Protein AF-A0A4U8SYW5-F1 (afdb_monomer_lite)

Secondary structure (DSSP, 8-state):
-------TTTTT-SS-EEEEEEEE--EEEE--EETTTTEE-PPEEEEPTT-EEEEES--HHHHHHHHT--SS-GGGT------S-GGGG--S--------TTS-SSS------TT---HHHHHHHHHHHHHHHHHHHHHHHHHHHHHHHHHHGGGGTTS-HHHHHHHHHHHHH-TTTHHHHHHHHHT---TT--STTHHHHHHHHTTTHHHHHHHHHSTT-HHHHHHHHHHHHHHTGGG-

Structure (mmCIF, N/CA/C/O backbone):
data_AF-A0A4U8SYW5-F1
#
_entry.id   AF-A0A4U8SYW5-F1
#
loop_
_atom_site.group_PDB
_atom_site.id
_atom_site.type_symbol
_atom_site.label_atom_id
_atom_site.label_alt_id
_atom_site.label_comp_id
_atom_site.label_asym_id
_atom_site.label_entity_id
_atom_site.label_seq_id
_atom_site.pdbx_PDB_ins_code
_atom_site.Cartn_x
_atom_site.Cartn_y
_atom_site.Cartn_z
_atom_site.occupancy
_atom_site.B_iso_or_equiv
_atom_site.auth_seq_id
_atom_site.auth_comp_id
_atom_site.auth_asym_id
_atom_site.auth_atom_id
_atom_site.pdbx_PDB_model_num
ATOM 1 N N . MET A 1 1 ? -20.412 -11.479 -0.937 1.00 58.34 1 MET A N 1
ATOM 2 C CA . MET A 1 1 ? -19.520 -11.816 0.199 1.00 58.34 1 MET A CA 1
ATOM 3 C C . MET A 1 1 ? -20.391 -12.001 1.429 1.00 58.34 1 MET A C 1
ATOM 5 O O . MET A 1 1 ? -21.333 -11.228 1.544 1.00 58.34 1 MET A O 1
ATOM 9 N N . PRO A 1 2 ? -20.124 -12.976 2.313 1.00 60.72 2 PRO A N 1
ATOM 10 C CA . PRO A 1 2 ? -20.839 -13.058 3.581 1.00 60.72 2 PRO A CA 1
ATOM 11 C C . PRO A 1 2 ? -20.505 -11.827 4.432 1.00 60.72 2 PRO A C 1
ATOM 13 O O . PRO A 1 2 ? -19.331 -11.488 4.599 1.00 60.72 2 PRO A O 1
ATOM 16 N N . THR A 1 3 ? -21.536 -11.147 4.923 1.00 69.88 3 THR A N 1
ATOM 17 C CA . THR A 1 3 ? -21.406 -10.034 5.867 1.00 69.88 3 THR A CA 1
ATOM 18 C C . THR A 1 3 ? -21.030 -10.611 7.227 1.00 69.88 3 THR A C 1
ATOM 20 O O . THR A 1 3 ? -21.782 -11.407 7.785 1.00 69.88 3 THR A O 1
ATOM 23 N N . LEU A 1 4 ? -19.864 -10.240 7.759 1.00 77.44 4 LEU A N 1
ATOM 24 C CA . LEU A 1 4 ? -19.509 -10.579 9.136 1.00 77.44 4 LEU A CA 1
ATOM 25 C C . LEU A 1 4 ? -20.345 -9.715 10.079 1.00 77.44 4 LEU A C 1
ATOM 27 O O . LEU A 1 4 ? -20.107 -8.513 10.188 1.00 77.44 4 LEU A O 1
ATOM 31 N N . LEU A 1 5 ? -21.304 -10.333 10.758 1.00 84.81 5 LEU A N 1
ATOM 32 C CA . LEU A 1 5 ? -22.007 -9.717 11.874 1.00 84.81 5 LEU A CA 1
ATOM 33 C C . LEU A 1 5 ? -21.317 -10.179 13.164 1.00 84.81 5 LEU A C 1
ATOM 35 O O . LEU A 1 5 ? -21.439 -11.356 13.511 1.00 84.81 5 LEU A O 1
ATOM 39 N N . PRO A 1 6 ? -20.529 -9.319 13.836 1.00 85.19 6 PRO A N 1
ATOM 40 C CA . PRO A 1 6 ? -19.876 -9.696 15.082 1.00 85.19 6 PRO A CA 1
ATOM 41 C C . PRO A 1 6 ? -20.911 -10.062 16.146 1.00 85.19 6 PRO A C 1
ATOM 43 O O . PRO A 1 6 ? -21.907 -9.369 16.333 1.00 85.19 6 PRO A O 1
ATOM 46 N N . THR A 1 7 ? -20.655 -11.148 16.865 1.00 87.31 7 THR A N 1
ATOM 47 C CA . THR A 1 7 ? -21.453 -11.544 18.030 1.00 87.31 7 THR A CA 1
ATOM 48 C C . THR A 1 7 ? -20.989 -10.808 19.290 1.00 87.31 7 THR A C 1
ATOM 50 O O . THR A 1 7 ? -19.913 -10.204 19.309 1.00 87.31 7 THR A O 1
ATOM 53 N N . GLN A 1 8 ? -21.776 -10.882 20.368 1.00 86.56 8 GLN A N 1
ATOM 54 C CA . GLN A 1 8 ? -21.396 -10.328 21.678 1.00 86.56 8 GLN A CA 1
ATOM 55 C C . GLN A 1 8 ? -20.058 -10.900 22.172 1.00 86.56 8 GLN A C 1
ATOM 57 O O . GLN A 1 8 ? -19.204 -10.152 22.643 1.00 86.56 8 GLN A O 1
ATOM 62 N N . GLU A 1 9 ? -19.830 -12.198 21.959 1.00 86.75 9 GLU A N 1
ATOM 63 C CA . GLU A 1 9 ? -18.571 -12.868 22.295 1.00 86.75 9 GLU A CA 1
ATOM 64 C C . GLU A 1 9 ? -17.393 -12.333 21.473 1.00 86.75 9 GLU A C 1
ATOM 66 O O . GLU A 1 9 ? -16.304 -12.124 22.005 1.00 86.75 9 GLU A O 1
ATOM 71 N N . ASN A 1 10 ? -17.597 -12.042 20.181 1.00 87.62 10 ASN A N 1
ATOM 72 C CA . ASN A 1 10 ? -16.538 -11.471 19.342 1.00 87.62 10 ASN A CA 1
ATOM 73 C C . ASN A 1 10 ? -16.124 -10.066 19.797 1.00 87.62 10 ASN A C 1
ATOM 75 O O . ASN A 1 10 ? -14.957 -9.700 19.652 1.00 87.62 10 ASN A O 1
ATOM 79 N N . LEU A 1 11 ? -17.065 -9.299 20.353 1.00 86.94 11 LEU A N 1
ATOM 80 C CA . LEU A 1 11 ? -16.810 -7.986 20.949 1.00 86.94 11 LEU A CA 1
ATOM 81 C C . LEU A 1 11 ? -16.387 -8.070 22.426 1.00 86.94 11 LEU A C 1
ATOM 83 O O . LEU A 1 11 ? -16.125 -7.033 23.027 1.00 86.94 11 LEU A O 1
ATOM 87 N N . LYS A 1 12 ? -16.295 -9.283 22.996 1.00 87.25 12 LYS A N 1
ATOM 88 C CA . LYS A 1 12 ? -15.957 -9.543 24.405 1.00 87.25 12 LYS A CA 1
ATOM 89 C C . LYS A 1 12 ? -16.853 -8.780 25.393 1.00 87.25 12 LYS A C 1
ATOM 91 O O . LYS A 1 12 ? -16.379 -8.329 26.432 1.00 87.25 12 LYS A O 1
ATOM 96 N N . LEU A 1 13 ? -18.133 -8.630 25.056 1.00 87.19 13 LEU A N 1
ATOM 97 C CA . LEU A 1 13 ? -19.118 -7.975 25.918 1.00 87.19 13 LEU A CA 1
ATOM 98 C C . LEU A 1 13 ? -19.649 -8.977 26.943 1.00 87.19 13 LEU A C 1
ATOM 100 O O . LEU A 1 13 ? -20.042 -10.082 26.572 1.00 87.19 13 LEU A O 1
ATOM 104 N N . GLN A 1 14 ? -19.689 -8.589 28.216 1.00 85.19 14 GLN A N 1
ATOM 105 C CA . GLN A 1 14 ? -20.293 -9.393 29.278 1.00 85.19 14 GLN A CA 1
ATOM 106 C C . GLN A 1 14 ? -21.783 -9.100 29.445 1.00 85.19 14 GLN A C 1
ATOM 108 O O . GLN A 1 14 ? -22.572 -10.022 29.639 1.00 85.19 14 GLN A O 1
ATOM 113 N N . GLN A 1 15 ? -22.176 -7.824 29.386 1.00 85.12 15 GLN A N 1
ATOM 114 C CA . GLN A 1 15 ? -23.563 -7.400 29.629 1.00 85.12 15 GLN A CA 1
ATOM 115 C C . GLN A 1 15 ? -24.158 -6.618 28.454 1.00 85.12 15 GLN A C 1
ATOM 117 O O . GLN A 1 15 ? -25.362 -6.719 28.194 1.00 85.12 15 GLN A O 1
ATOM 122 N N . GLY A 1 16 ? -23.320 -5.876 27.723 1.00 86.94 16 GLY A N 1
ATOM 123 C CA . GLY A 1 16 ? -23.746 -5.070 26.585 1.00 86.94 16 GLY A CA 1
ATOM 124 C C . GLY A 1 16 ? -24.446 -5.876 25.485 1.00 86.94 16 GLY A C 1
ATOM 125 O O . GLY A 1 16 ? -23.959 -6.911 25.028 1.00 86.94 16 GLY A O 1
ATOM 126 N N . ARG A 1 17 ? -25.584 -5.364 25.004 1.00 90.19 17 ARG A N 1
ATOM 127 C CA . ARG A 1 17 ? -26.324 -5.932 23.867 1.00 90.19 17 ARG A CA 1
ATOM 128 C C . ARG A 1 17 ? -26.172 -5.051 22.638 1.00 90.19 17 ARG A C 1
ATOM 130 O O . ARG A 1 17 ? -26.346 -3.840 22.721 1.00 90.19 17 ARG A O 1
ATOM 137 N N . ILE A 1 18 ? -25.888 -5.666 21.495 1.00 91.88 18 ILE A N 1
ATOM 138 C CA . ILE A 1 18 ? -25.746 -4.955 20.221 1.00 91.88 18 ILE A CA 1
ATOM 139 C C . ILE A 1 18 ? -27.130 -4.530 19.712 1.00 91.88 18 ILE A C 1
ATOM 141 O O . ILE A 1 18 ? -28.033 -5.360 19.609 1.00 91.88 18 ILE A O 1
ATOM 145 N N . ASP A 1 19 ? -27.276 -3.249 19.381 1.00 93.06 19 ASP A N 1
ATOM 146 C CA . ASP A 1 19 ? -28.453 -2.668 18.733 1.00 93.06 19 ASP A CA 1
ATOM 147 C C . ASP A 1 19 ? -28.188 -2.552 17.226 1.00 93.06 19 ASP A C 1
ATOM 149 O O . ASP A 1 19 ? -27.517 -1.630 16.750 1.00 93.06 19 ASP A O 1
ATOM 153 N N . TRP A 1 20 ? -28.670 -3.536 16.466 1.00 90.88 20 TRP A N 1
ATOM 154 C CA . TRP A 1 20 ? -28.409 -3.626 15.029 1.00 90.88 20 TRP A CA 1
ATOM 155 C C . TRP A 1 20 ? -29.120 -2.553 14.207 1.00 90.88 20 TRP A C 1
ATOM 157 O O . TRP A 1 20 ? -28.596 -2.167 13.166 1.00 90.88 20 TRP A O 1
ATOM 167 N N . GLU A 1 21 ? -30.257 -2.034 14.673 1.00 92.38 21 GLU A N 1
ATOM 168 C CA . GLU A 1 21 ? -31.015 -1.001 13.954 1.00 92.38 21 GLU A CA 1
ATOM 169 C C . GLU A 1 21 ? -30.250 0.325 13.897 1.00 92.38 21 GLU A C 1
ATOM 171 O O . GLU A 1 21 ? -30.352 1.073 12.926 1.00 92.38 21 GLU A O 1
ATOM 176 N N . LYS A 1 22 ? -29.437 0.594 14.923 1.00 90.81 22 LYS A N 1
ATOM 177 C CA . LYS A 1 22 ? -28.588 1.792 15.027 1.00 90.81 22 LYS A CA 1
ATOM 178 C C . LYS A 1 22 ? -27.132 1.541 14.640 1.00 90.81 22 LYS A C 1
ATOM 180 O O . LYS A 1 22 ? -26.294 2.429 14.797 1.00 90.81 22 LYS A O 1
ATOM 185 N N . SER A 1 23 ? -26.818 0.340 14.162 1.00 92.44 23 SER A N 1
ATOM 186 C CA . SER A 1 23 ? -25.466 -0.046 13.768 1.00 92.44 23 SER A CA 1
ATOM 187 C C . SER A 1 23 ? -25.303 -0.002 12.251 1.00 92.44 23 SER A C 1
ATOM 189 O O . SER A 1 23 ? -26.187 -0.387 11.492 1.00 92.44 23 SER A O 1
ATOM 191 N N . GLN A 1 24 ? -24.125 0.415 11.794 1.00 91.50 24 GLN A N 1
ATOM 192 C CA . GLN A 1 24 ? -23.742 0.385 10.388 1.00 91.50 24 GLN A CA 1
ATOM 193 C C . GLN A 1 24 ? -22.378 -0.283 10.252 1.00 91.50 24 GLN A C 1
ATOM 195 O O . GLN A 1 24 ? -21.361 0.267 10.669 1.00 91.50 24 GLN A O 1
ATOM 200 N N . ILE A 1 25 ? -22.341 -1.454 9.618 1.00 92.06 25 ILE A N 1
ATOM 201 C CA . ILE A 1 25 ? -21.105 -2.218 9.429 1.00 92.06 25 ILE A CA 1
ATOM 202 C C . ILE A 1 25 ? -20.766 -2.328 7.948 1.00 92.06 25 ILE A C 1
ATOM 204 O O . ILE A 1 25 ? -21.615 -2.634 7.111 1.00 92.06 25 ILE A O 1
ATOM 208 N N . LYS A 1 26 ? -19.486 -2.122 7.635 1.00 92.25 26 LYS A N 1
ATOM 209 C CA . LYS A 1 26 ? -18.883 -2.481 6.352 1.00 92.25 26 LYS A CA 1
ATOM 210 C C . LYS A 1 26 ? -17.818 -3.533 6.593 1.00 92.25 26 LYS A C 1
ATOM 212 O O . LYS A 1 26 ? -17.025 -3.412 7.522 1.00 92.25 26 LYS A O 1
ATOM 217 N N . THR A 1 27 ? -17.795 -4.562 5.756 1.00 92.50 27 THR A N 1
ATOM 218 C CA . THR A 1 27 ? -16.825 -5.652 5.877 1.00 92.50 27 THR A CA 1
ATOM 219 C C . THR A 1 27 ? -16.058 -5.840 4.588 1.00 92.50 27 THR A C 1
ATOM 221 O O . THR A 1 27 ? -16.655 -5.807 3.510 1.00 92.50 27 THR A O 1
ATOM 224 N N . ARG A 1 28 ? -14.766 -6.142 4.693 1.00 90.94 28 ARG A N 1
ATOM 225 C CA . ARG A 1 28 ? -13.938 -6.486 3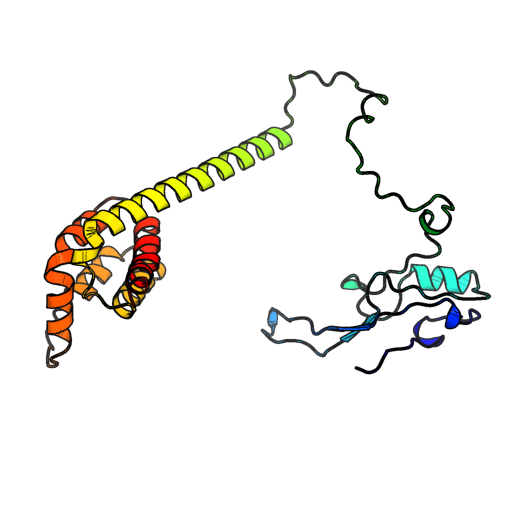.537 1.00 90.94 28 ARG A CA 1
ATOM 226 C C . ARG A 1 28 ? -13.040 -7.681 3.806 1.00 90.94 28 ARG A C 1
ATOM 228 O O . ARG A 1 28 ? -12.657 -7.964 4.939 1.00 90.94 28 ARG A O 1
ATOM 235 N N . LYS A 1 29 ? -12.658 -8.357 2.726 1.00 91.94 29 LYS A N 1
ATOM 236 C CA . LYS A 1 29 ? -11.632 -9.401 2.733 1.00 91.94 29 LYS A CA 1
ATOM 237 C C . LYS A 1 29 ? -10.283 -8.784 2.370 1.00 91.94 29 LYS A C 1
ATOM 239 O O . LYS A 1 29 ? -10.177 -8.106 1.350 1.00 91.94 29 LYS A O 1
ATOM 244 N N . PHE A 1 30 ? -9.253 -9.040 3.168 1.00 91.38 30 PHE A N 1
ATOM 245 C CA . PHE A 1 30 ? -7.896 -8.555 2.913 1.00 91.38 30 PHE A CA 1
ATOM 246 C C . PHE A 1 30 ? -6.873 -9.663 3.142 1.00 91.38 30 PHE A C 1
ATOM 248 O O . PHE A 1 30 ? -6.917 -10.355 4.154 1.00 91.38 30 PHE A O 1
ATOM 255 N N . SER A 1 31 ? -5.931 -9.809 2.215 1.00 93.19 31 SER A N 1
ATOM 256 C CA . SER A 1 31 ? -4.819 -10.754 2.324 1.00 93.19 31 SER A CA 1
ATOM 257 C C . SER A 1 31 ? -3.515 -9.961 2.325 1.00 93.19 31 SER A C 1
ATOM 259 O O . SER A 1 31 ? -3.160 -9.422 1.270 1.00 93.19 31 SER A O 1
ATOM 261 N N . PRO A 1 32 ? -2.811 -9.850 3.466 1.00 92.06 32 PRO A N 1
ATOM 262 C CA . PRO A 1 32 ? -1.539 -9.146 3.505 1.00 92.06 32 PRO A CA 1
ATOM 263 C C . PRO A 1 32 ? -0.486 -9.899 2.691 1.00 92.06 32 PRO A C 1
ATOM 265 O O . PRO A 1 32 ? -0.539 -11.122 2.541 1.00 92.06 32 PRO A O 1
ATOM 268 N N . PHE A 1 33 ? 0.476 -9.160 2.147 1.00 93.31 33 PHE A N 1
ATOM 269 C CA . PHE A 1 33 ? 1.616 -9.743 1.453 1.00 93.31 33 PHE A CA 1
ATOM 270 C C . PHE A 1 33 ? 2.775 -9.935 2.430 1.00 93.31 33 PHE A C 1
ATOM 272 O O . PHE A 1 33 ? 3.216 -8.979 3.066 1.00 93.31 33 PHE A O 1
ATOM 279 N N . ASN A 1 34 ? 3.287 -11.159 2.529 1.00 92.88 34 ASN A N 1
ATOM 280 C CA . ASN A 1 34 ? 4.457 -11.460 3.338 1.00 92.88 34 ASN A CA 1
ATOM 281 C C . ASN A 1 34 ? 5.719 -11.323 2.482 1.00 92.88 34 ASN A C 1
ATOM 283 O O . ASN A 1 34 ? 6.004 -12.172 1.635 1.00 92.88 34 ASN A O 1
ATOM 287 N N . PHE A 1 35 ? 6.499 -10.271 2.732 1.00 93.38 35 PHE A N 1
ATOM 288 C CA . PHE A 1 35 ? 7.720 -9.994 1.973 1.00 93.38 35 PHE A CA 1
ATOM 289 C C . PHE A 1 35 ? 8.787 -11.089 2.132 1.00 93.38 35 PHE A C 1
ATOM 291 O O . PHE A 1 35 ? 9.443 -11.455 1.161 1.00 93.38 35 PHE A O 1
ATOM 298 N N . LYS A 1 36 ? 8.936 -11.682 3.324 1.00 94.50 36 LYS A N 1
ATOM 299 C CA . LYS A 1 36 ? 9.931 -12.742 3.564 1.00 94.50 36 LYS A CA 1
ATOM 300 C C . LYS A 1 36 ? 9.615 -14.022 2.783 1.00 94.50 36 LYS A C 1
ATOM 302 O O . LYS A 1 36 ? 10.530 -14.717 2.361 1.00 94.50 36 LYS A O 1
ATOM 307 N N . ARG A 1 37 ? 8.328 -14.331 2.591 1.00 92.12 37 ARG A N 1
ATOM 308 C CA . ARG A 1 37 ? 7.855 -15.518 1.855 1.00 92.12 37 ARG A CA 1
ATOM 309 C C . ARG A 1 37 ? 7.504 -15.243 0.392 1.00 92.12 37 ARG A C 1
ATOM 311 O O . ARG A 1 37 ? 7.168 -16.183 -0.316 1.00 92.12 37 ARG A O 1
ATOM 318 N N . GLN A 1 38 ? 7.550 -13.981 -0.042 1.00 93.56 38 GLN A N 1
ATOM 319 C CA . GLN A 1 38 ? 7.159 -13.541 -1.387 1.00 93.56 38 GLN A CA 1
ATOM 320 C C . GLN A 1 38 ? 5.765 -14.053 -1.809 1.00 93.56 38 GLN A C 1
ATOM 322 O O . GLN A 1 38 ? 5.524 -14.372 -2.970 1.00 93.56 38 GLN A O 1
ATOM 327 N N . CYS A 1 39 ? 4.830 -14.155 -0.859 1.00 94.50 39 CYS A N 1
ATOM 328 C CA . CYS A 1 39 ? 3.493 -14.704 -1.091 1.00 94.50 39 CYS A CA 1
ATOM 329 C C . CYS A 1 39 ? 2.440 -13.993 -0.226 1.00 94.50 39 CYS A C 1
ATOM 331 O O . CYS A 1 39 ? 2.761 -13.413 0.815 1.00 94.50 39 CYS A O 1
ATOM 333 N N . ARG A 1 40 ? 1.171 -14.024 -0.655 1.00 91.88 40 ARG A N 1
ATOM 334 C CA . ARG A 1 40 ? 0.043 -13.523 0.146 1.00 91.88 40 ARG A CA 1
ATOM 335 C C . ARG A 1 40 ? -0.284 -14.504 1.265 1.00 91.88 40 ARG A C 1
ATOM 337 O O . ARG A 1 40 ? -0.331 -15.709 1.043 1.00 91.88 40 ARG A O 1
ATOM 344 N N . GLU A 1 41 ? -0.540 -13.978 2.454 1.00 91.12 41 GLU A N 1
ATOM 345 C CA . GLU A 1 41 ? -1.029 -14.787 3.564 1.00 91.12 41 GLU A CA 1
ATOM 346 C C . GLU A 1 41 ? -2.527 -15.080 3.440 1.00 91.12 41 GLU A C 1
ATOM 348 O O . GLU A 1 41 ? -3.240 -14.561 2.570 1.00 91.12 41 GLU A O 1
ATOM 353 N N . ASN A 1 42 ? -3.000 -15.913 4.366 1.00 90.00 42 ASN A N 1
ATOM 354 C CA . ASN A 1 42 ? -4.406 -16.236 4.518 1.00 90.00 42 ASN A CA 1
ATOM 355 C C . ASN A 1 42 ? -5.252 -14.967 4.593 1.00 90.00 42 ASN A C 1
ATOM 357 O O . ASN A 1 42 ? -4.909 -13.980 5.249 1.00 90.00 42 ASN A O 1
ATOM 361 N N . ALA A 1 43 ? -6.377 -15.009 3.889 1.00 90.56 43 ALA A N 1
ATOM 362 C CA . ALA A 1 43 ? -7.293 -13.894 3.869 1.00 90.56 43 ALA A CA 1
ATOM 363 C C . ALA A 1 43 ? -7.928 -13.690 5.242 1.00 90.56 43 ALA A C 1
ATOM 365 O O . ALA A 1 43 ? -8.438 -14.623 5.858 1.00 90.56 43 ALA A O 1
ATOM 366 N N . ARG A 1 44 ? -7.938 -12.436 5.670 1.00 89.81 44 ARG A N 1
ATOM 367 C CA . ARG A 1 44 ? -8.583 -11.953 6.880 1.00 89.81 44 ARG A CA 1
ATOM 368 C C . ARG A 1 44 ? -9.919 -11.324 6.488 1.00 89.81 44 ARG A C 1
ATOM 370 O O . ARG A 1 44 ? -10.033 -10.709 5.423 1.00 89.81 44 ARG A O 1
ATOM 377 N N . LEU A 1 45 ? -10.925 -11.490 7.338 1.00 89.94 45 LEU A N 1
ATOM 378 C CA . LEU A 1 45 ? -12.212 -10.810 7.221 1.00 89.94 45 LEU A CA 1
ATOM 379 C C . LEU A 1 45 ? -12.228 -9.674 8.239 1.00 89.94 45 LEU A C 1
ATOM 381 O O . LEU A 1 45 ? -12.030 -9.919 9.425 1.00 89.94 45 LEU A O 1
ATOM 385 N N . LEU A 1 46 ? -12.395 -8.443 7.766 1.00 91.19 46 LEU A N 1
ATOM 386 C CA . LEU A 1 46 ? -12.263 -7.244 8.585 1.00 91.19 46 LEU A CA 1
ATOM 387 C C . LEU A 1 46 ? -13.552 -6.445 8.577 1.00 91.19 46 LEU A C 1
ATOM 389 O O . LEU A 1 46 ? -14.258 -6.408 7.569 1.00 91.19 46 LEU A O 1
ATOM 393 N N . ILE A 1 47 ? -13.785 -5.756 9.689 1.00 92.25 47 ILE A N 1
ATOM 394 C CA . ILE A 1 47 ? -14.710 -4.634 9.775 1.00 92.25 47 ILE A CA 1
ATOM 395 C C . ILE A 1 47 ? -13.932 -3.383 9.366 1.00 92.25 47 ILE A C 1
ATOM 397 O O . ILE A 1 47 ? -12.851 -3.117 9.891 1.00 92.25 47 ILE A O 1
ATOM 401 N N . ASP A 1 48 ? -14.451 -2.645 8.392 1.00 92.25 48 ASP A N 1
ATOM 402 C CA . ASP A 1 48 ? -13.790 -1.457 7.868 1.00 92.25 48 ASP A CA 1
ATOM 403 C C . ASP A 1 48 ? -13.935 -0.259 8.801 1.00 92.25 48 ASP A C 1
ATOM 405 O O . ASP A 1 48 ? -14.952 -0.081 9.482 1.00 92.25 48 ASP A O 1
ATOM 409 N N . LYS A 1 49 ? -12.919 0.611 8.770 1.00 91.81 49 LYS A N 1
ATOM 410 C CA . LYS A 1 49 ? -12.940 1.893 9.477 1.00 91.81 49 LYS A CA 1
ATOM 411 C C . LYS A 1 49 ? -14.165 2.720 9.075 1.00 91.81 49 LYS A C 1
ATOM 413 O O . LYS A 1 49 ? -14.554 2.747 7.907 1.00 91.81 49 LYS A O 1
ATOM 418 N N . GLY A 1 50 ? -14.749 3.411 10.049 1.00 90.00 50 GLY A N 1
ATOM 419 C CA . GLY A 1 50 ? -16.004 4.147 9.875 1.00 90.00 50 GLY A CA 1
ATOM 420 C C . GLY A 1 50 ? -17.263 3.291 10.037 1.00 90.00 50 G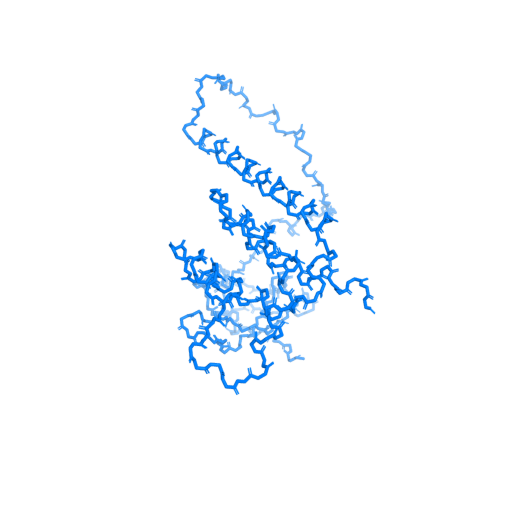LY A C 1
ATOM 421 O O . GLY A 1 50 ? -18.360 3.827 9.927 1.00 90.00 50 GLY A O 1
ATOM 422 N N . SER A 1 51 ? -17.129 1.990 10.314 1.00 92.12 51 SER A N 1
ATOM 423 C CA . SER A 1 51 ? -18.241 1.194 10.840 1.00 92.12 51 SER A CA 1
ATOM 424 C C . SER A 1 51 ? -18.574 1.636 12.267 1.00 92.12 51 SER A C 1
ATOM 426 O O . SER A 1 51 ? -17.673 1.935 13.051 1.00 92.12 51 SER A O 1
ATOM 428 N N . VAL A 1 52 ? -19.860 1.654 12.606 1.00 92.62 52 VAL A N 1
ATOM 429 C CA . VAL A 1 52 ? -20.387 2.052 13.915 1.00 92.62 52 VAL A CA 1
ATOM 430 C C . VAL A 1 52 ? -21.238 0.913 14.460 1.00 92.62 52 VAL A C 1
ATOM 432 O O . VAL A 1 52 ? -22.106 0.396 13.759 1.00 92.62 52 VAL A O 1
ATOM 435 N N . ILE A 1 53 ? -20.992 0.524 15.710 1.00 92.62 53 ILE A N 1
ATOM 436 C CA . ILE A 1 53 ? -21.765 -0.503 16.413 1.00 92.62 53 ILE A CA 1
ATOM 437 C C . ILE A 1 53 ? -22.355 0.141 17.663 1.00 92.62 53 ILE A C 1
ATOM 439 O O . ILE A 1 53 ? -21.615 0.599 18.533 1.00 92.62 53 ILE A O 1
ATOM 443 N N . ALA A 1 54 ? -23.680 0.186 17.740 1.00 93.25 54 ALA A N 1
ATOM 444 C CA . ALA A 1 54 ? -24.399 0.677 18.904 1.00 93.25 54 ALA A CA 1
ATOM 445 C C . ALA A 1 54 ? -24.558 -0.455 19.929 1.00 93.25 54 ALA A C 1
ATOM 447 O O . ALA A 1 54 ? -24.976 -1.562 19.586 1.00 93.25 54 ALA A O 1
ATOM 448 N N . ILE A 1 55 ? -24.215 -0.183 21.189 1.00 92.44 55 ILE A N 1
ATOM 449 C CA . ILE A 1 55 ? -24.306 -1.148 22.289 1.00 92.44 55 ILE A CA 1
ATOM 450 C C . ILE A 1 55 ? -25.166 -0.538 23.395 1.00 92.44 55 ILE A C 1
ATOM 452 O O . ILE A 1 55 ? -24.857 0.535 23.910 1.00 92.44 55 ILE A O 1
ATOM 456 N N . ASN A 1 56 ? -26.224 -1.246 23.776 1.00 91.62 56 ASN A N 1
ATOM 457 C CA . ASN A 1 56 ? -27.094 -0.898 24.891 1.00 91.62 56 ASN A CA 1
ATOM 458 C C . ASN A 1 56 ? -26.611 -1.599 26.168 1.00 91.62 56 ASN A C 1
ATOM 460 O O . ASN A 1 56 ? -26.197 -2.758 26.118 1.00 91.62 56 ASN A O 1
ATOM 464 N N . ASN A 1 57 ? -26.717 -0.917 27.312 1.00 88.81 57 ASN A N 1
ATOM 465 C CA . ASN A 1 57 ? -26.369 -1.442 28.641 1.00 88.81 57 ASN A CA 1
ATOM 466 C C . ASN A 1 57 ? -24.928 -1.983 28.754 1.00 88.81 57 ASN A C 1
ATOM 468 O O . ASN A 1 57 ? -24.705 -3.031 29.356 1.00 88.81 57 ASN A O 1
ATOM 472 N N . ALA A 1 58 ? -23.950 -1.290 28.165 1.00 88.12 58 ALA A N 1
ATOM 473 C CA . ALA A 1 58 ? -22.541 -1.642 28.335 1.00 88.12 58 ALA A CA 1
ATOM 474 C C . ALA A 1 58 ? -22.075 -1.366 29.777 1.00 88.12 58 ALA A C 1
ATOM 476 O O . ALA A 1 58 ? -22.290 -0.270 30.299 1.00 88.12 58 ALA A O 1
ATOM 477 N N . SER A 1 59 ? -21.419 -2.348 30.400 1.00 90.19 59 SER A N 1
ATOM 478 C CA . SER A 1 59 ? -20.792 -2.196 31.719 1.00 90.19 59 SER A CA 1
ATOM 479 C C . SER A 1 59 ? -19.489 -1.387 31.634 1.00 90.19 59 SER A C 1
ATOM 481 O O . SER A 1 59 ? -18.863 -1.292 30.576 1.00 90.19 59 SER A O 1
ATOM 483 N N . SER A 1 60 ? -19.019 -0.847 32.761 1.00 87.50 60 SER A N 1
ATOM 484 C CA . SER A 1 60 ? -17.685 -0.234 32.867 1.00 87.50 60 SER A CA 1
ATOM 485 C C . SER A 1 60 ? -16.567 -1.194 32.439 1.00 87.50 60 SER A C 1
ATOM 487 O O . SER A 1 60 ? -15.615 -0.768 31.785 1.00 87.50 60 SER A O 1
ATOM 489 N N . ASP A 1 61 ? -16.716 -2.488 32.735 1.00 87.88 61 ASP A N 1
ATOM 490 C CA . ASP A 1 61 ? -15.761 -3.534 32.341 1.00 87.88 61 ASP A CA 1
ATOM 491 C C . ASP A 1 61 ? -15.807 -3.840 30.835 1.00 87.88 61 ASP A C 1
ATOM 493 O O . ASP A 1 61 ? -14.788 -4.151 30.212 1.00 87.88 61 ASP A O 1
ATOM 497 N N . ASP A 1 62 ? -16.978 -3.683 30.211 1.00 88.25 62 ASP A N 1
ATOM 498 C CA . ASP A 1 62 ? -17.108 -3.788 28.756 1.00 88.25 62 ASP A CA 1
ATOM 499 C C . ASP A 1 62 ? -16.346 -2.629 28.095 1.00 88.25 62 ASP A C 1
ATOM 501 O O . ASP A 1 62 ? -15.588 -2.823 27.147 1.00 88.25 62 ASP A O 1
ATOM 505 N N . ILE A 1 63 ? -16.480 -1.415 28.640 1.00 88.88 63 ILE A N 1
ATOM 506 C CA . ILE A 1 63 ? -15.803 -0.216 28.131 1.00 88.88 63 ILE A CA 1
ATOM 507 C C . ILE A 1 63 ? -14.278 -0.348 28.244 1.00 88.88 63 ILE A C 1
ATOM 509 O O . ILE A 1 63 ? -13.568 0.010 27.303 1.00 88.88 63 ILE A O 1
ATOM 513 N N . THR A 1 64 ? -13.748 -0.849 29.363 1.00 89.56 64 THR A N 1
ATOM 514 C CA . THR A 1 64 ? -12.296 -1.060 29.519 1.00 89.56 64 THR A CA 1
ATOM 515 C C . THR A 1 64 ? -11.779 -2.122 28.553 1.00 89.56 64 THR A C 1
ATOM 517 O O . THR A 1 64 ? -10.743 -1.917 27.919 1.00 89.56 64 THR A O 1
ATOM 520 N N . THR A 1 65 ? -12.529 -3.207 28.359 1.00 89.00 65 THR A N 1
ATOM 521 C CA . THR A 1 65 ? -12.189 -4.260 27.393 1.00 89.00 65 THR A CA 1
ATOM 522 C C . THR A 1 65 ? -12.142 -3.721 25.964 1.00 89.00 65 THR A C 1
ATOM 524 O O . THR A 1 65 ? -11.186 -3.990 25.237 1.00 89.00 65 THR A O 1
ATOM 527 N N . LEU A 1 66 ? -13.122 -2.900 25.578 1.00 90.25 66 LEU A N 1
ATOM 528 C CA . LEU A 1 66 ? -13.177 -2.262 24.261 1.00 90.25 66 LEU A CA 1
ATOM 529 C C . LEU A 1 66 ? -11.996 -1.304 24.025 1.00 90.25 66 LEU A C 1
ATOM 531 O O . LEU A 1 66 ? -11.455 -1.271 22.920 1.00 90.25 66 LEU A O 1
ATOM 535 N N . LYS A 1 67 ? -11.552 -0.565 25.054 1.00 89.81 67 LYS A N 1
ATOM 536 C CA . LYS A 1 67 ? -10.380 0.333 24.964 1.00 89.81 67 LYS A CA 1
ATOM 537 C C . LYS A 1 67 ? -9.071 -0.410 24.711 1.00 89.81 67 LYS A C 1
ATOM 539 O O . LYS A 1 67 ? -8.186 0.141 24.066 1.00 89.81 67 LYS A O 1
ATOM 544 N N . ASN A 1 68 ? -8.954 -1.647 25.190 1.00 89.38 68 ASN A N 1
ATOM 545 C CA . ASN A 1 68 ? -7.764 -2.477 24.983 1.00 89.38 68 ASN A CA 1
ATOM 546 C C . ASN A 1 68 ? -7.673 -3.060 23.559 1.00 89.38 68 ASN A C 1
ATOM 548 O O . ASN A 1 68 ? -6.683 -3.709 23.221 1.00 89.38 68 ASN A O 1
ATOM 552 N N . GLY A 1 69 ? -8.688 -2.819 22.728 1.00 90.31 69 GLY A N 1
ATOM 553 C CA . GLY A 1 69 ? -8.758 -3.270 21.348 1.00 90.31 69 GLY A CA 1
ATOM 554 C C . GLY A 1 69 ? -9.481 -4.607 21.177 1.00 90.31 69 GLY A C 1
ATOM 555 O O . GLY A 1 69 ? -9.511 -5.468 22.062 1.00 90.31 69 GLY A O 1
ATOM 556 N N . LEU A 1 70 ? -10.083 -4.783 20.000 1.00 90.69 70 LEU A N 1
ATOM 557 C CA . LEU A 1 70 ? -10.917 -5.933 19.657 1.00 90.69 70 LEU A CA 1
ATOM 558 C C . LEU A 1 70 ? -10.341 -6.773 18.516 1.00 90.69 70 LEU A C 1
ATOM 560 O O . LEU A 1 70 ? -9.779 -6.265 17.550 1.00 90.69 70 LEU A O 1
ATOM 564 N N . GLY A 1 71 ? -10.570 -8.084 18.590 1.00 89.12 71 GLY A N 1
ATOM 565 C CA . GLY A 1 71 ? -10.154 -9.032 17.559 1.00 89.12 71 GLY A CA 1
ATOM 566 C C . GLY A 1 71 ? -8.671 -9.406 17.622 1.00 89.12 71 GLY A C 1
ATOM 567 O O . GLY A 1 71 ? -8.068 -9.459 18.694 1.00 89.12 71 GLY A O 1
ATOM 568 N N . GLY A 1 72 ? -8.112 -9.753 16.463 1.00 88.06 72 GLY A N 1
ATOM 569 C CA . GLY A 1 72 ? -6.719 -10.177 16.306 1.00 88.06 72 GLY A CA 1
ATOM 570 C C . GLY A 1 72 ? -5.858 -9.128 15.604 1.00 88.06 72 GLY A C 1
ATOM 571 O O . GLY A 1 72 ? -6.370 -8.158 15.052 1.00 88.06 72 GLY A O 1
ATOM 572 N N . TYR A 1 73 ? -4.545 -9.369 15.573 1.00 90.81 73 TYR A N 1
ATOM 573 C CA . TYR A 1 73 ? -3.559 -8.511 14.899 1.00 90.81 73 TYR A CA 1
ATOM 574 C C . TYR A 1 73 ? -3.466 -7.079 15.463 1.00 90.81 73 TYR A C 1
ATOM 576 O O . TYR A 1 73 ? -3.142 -6.143 14.733 1.00 90.81 73 TYR A O 1
ATOM 584 N N . LEU A 1 74 ? -3.689 -6.916 16.774 1.00 91.06 74 LEU A N 1
ATOM 585 C CA . LEU A 1 74 ? -3.537 -5.631 17.477 1.00 91.06 74 LEU A CA 1
ATOM 586 C C . LEU A 1 74 ? -2.124 -5.046 17.316 1.00 91.06 74 LEU A C 1
ATOM 588 O O . LEU A 1 74 ? -1.956 -3.845 17.140 1.00 91.06 74 LEU A O 1
ATOM 592 N N . SER A 1 75 ? -1.103 -5.909 17.285 1.00 90.88 75 SER A N 1
ATOM 593 C CA . SER A 1 75 ? 0.295 -5.520 17.055 1.00 90.88 75 SER A CA 1
ATOM 594 C C . SER A 1 75 ? 0.572 -4.967 15.653 1.00 90.88 75 SER A C 1
ATOM 596 O O . SER A 1 75 ? 1.578 -4.295 15.455 1.00 90.88 75 SER A O 1
ATOM 598 N N . GLU A 1 76 ? -0.300 -5.239 14.680 1.00 89.75 76 GLU A N 1
ATOM 599 C CA . GLU A 1 76 ? -0.220 -4.681 13.325 1.00 89.75 76 GLU A CA 1
ATOM 600 C C . GLU A 1 76 ? -1.062 -3.396 13.173 1.00 89.75 76 GLU A C 1
ATOM 602 O O . GLU A 1 76 ? -1.134 -2.841 12.078 1.00 89.75 76 GLU A O 1
ATOM 607 N N . GLY A 1 77 ? -1.709 -2.928 14.250 1.00 90.38 77 GLY A N 1
ATOM 608 C CA . GLY A 1 77 ? -2.558 -1.733 14.253 1.00 90.38 77 GLY A CA 1
ATOM 609 C C . GLY A 1 77 ? -4.032 -1.986 13.917 1.00 90.38 77 GLY A C 1
ATOM 610 O O . GLY A 1 77 ? -4.756 -1.044 13.601 1.00 90.38 77 GLY A O 1
ATOM 611 N N . TYR A 1 78 ? -4.498 -3.239 13.954 1.00 91.75 78 TYR A N 1
ATOM 612 C CA . TYR A 1 78 ? -5.929 -3.547 13.845 1.00 91.75 78 TYR A CA 1
ATOM 613 C C . TYR A 1 78 ? -6.627 -3.484 15.207 1.00 91.75 78 TYR A C 1
ATOM 615 O O . TYR A 1 78 ? -5.983 -3.530 16.248 1.00 91.75 78 TYR A O 1
ATOM 623 N N . GLY A 1 79 ? -7.961 -3.423 15.196 1.00 91.25 79 GLY A N 1
ATOM 624 C CA . GLY A 1 79 ? -8.769 -3.597 16.405 1.00 91.25 79 GLY A CA 1
ATOM 625 C C . GLY A 1 79 ? -8.902 -2.365 17.296 1.00 91.25 79 GLY A C 1
ATOM 626 O O . GLY A 1 79 ? -9.459 -2.481 18.382 1.00 91.25 79 GLY A O 1
ATOM 627 N N . GLU A 1 80 ? -8.426 -1.200 16.857 1.00 92.75 80 GLU A N 1
ATOM 628 C CA . GLU A 1 80 ? -8.653 0.063 17.558 1.00 92.75 80 GLU A CA 1
ATOM 629 C C . GLU A 1 80 ? -10.133 0.470 17.489 1.00 92.75 80 GLU A C 1
ATOM 631 O O . GLU A 1 80 ? -10.764 0.413 16.428 1.00 92.75 80 GLU A O 1
ATOM 636 N N . VAL A 1 81 ? -10.688 0.884 18.630 1.00 92.31 81 VAL A N 1
ATOM 637 C CA . VAL A 1 81 ? -12.095 1.269 18.766 1.00 92.31 81 VAL A CA 1
ATOM 638 C C . VAL A 1 81 ? -12.192 2.629 19.438 1.00 92.31 81 VAL A C 1
ATOM 640 O O . VAL A 1 81 ? -11.645 2.852 20.516 1.00 92.31 81 VAL A O 1
ATOM 643 N N . LEU A 1 82 ? -12.950 3.534 18.820 1.00 91.94 82 LEU A N 1
ATOM 644 C CA . LEU A 1 82 ? -13.310 4.812 19.421 1.00 91.94 82 LEU A CA 1
ATOM 645 C C . LEU A 1 82 ? -14.632 4.660 20.170 1.00 91.94 82 LEU A C 1
ATOM 647 O O . LEU A 1 82 ? -15.675 4.422 19.563 1.00 91.94 82 LEU A O 1
ATOM 651 N N . ILE A 1 83 ? -14.589 4.823 21.489 1.00 91.56 83 ILE A N 1
ATOM 652 C CA . ILE A 1 83 ? -15.780 4.771 22.338 1.00 91.56 83 ILE A CA 1
ATOM 653 C C . ILE A 1 83 ? -16.312 6.187 22.502 1.00 91.56 83 ILE A C 1
ATOM 655 O O . ILE A 1 83 ? -15.612 7.036 23.051 1.00 91.56 83 ILE A O 1
ATOM 659 N N . ASN A 1 84 ? -17.543 6.424 22.043 1.00 89.50 84 ASN A N 1
ATOM 660 C CA . ASN A 1 84 ? -18.264 7.691 22.194 1.00 89.50 84 ASN A CA 1
ATOM 661 C C . ASN A 1 84 ? -17.378 8.937 21.982 1.00 89.50 84 ASN A C 1
ATOM 663 O O . ASN A 1 84 ? -17.249 9.767 22.885 1.00 89.50 84 ASN A O 1
ATOM 667 N N . PRO A 1 85 ? -16.709 9.066 20.822 1.00 88.19 85 PRO A N 1
ATOM 668 C CA . PRO A 1 85 ? -15.819 10.190 20.588 1.00 88.19 85 PRO A CA 1
ATOM 669 C C . PRO A 1 85 ? -16.582 11.521 20.612 1.00 88.19 85 PRO A C 1
ATOM 671 O O . PRO A 1 85 ? -17.721 11.617 20.153 1.00 88.19 85 PRO A O 1
ATOM 674 N N . SER A 1 86 ? -15.924 12.572 21.114 1.00 85.81 86 SER A N 1
ATOM 675 C CA . SER A 1 86 ? -16.543 13.877 21.395 1.00 85.81 86 SER A CA 1
ATOM 676 C C . SER A 1 86 ? -17.242 14.513 20.189 1.00 85.81 86 SER A C 1
ATOM 678 O O . SER A 1 86 ? -18.241 15.213 20.345 1.00 85.81 86 SER A O 1
ATOM 680 N N . PHE A 1 87 ? -16.754 14.246 18.975 1.00 83.19 87 PHE A N 1
ATOM 681 C CA . PHE A 1 87 ? -17.339 14.772 17.745 1.00 83.19 87 PHE A CA 1
ATOM 682 C C . PHE A 1 87 ? -18.729 14.202 17.424 1.00 83.19 87 PHE A C 1
ATOM 684 O O . PHE A 1 87 ? -19.456 14.847 16.677 1.00 83.19 87 PHE A O 1
ATOM 691 N N . LEU A 1 88 ? -19.127 13.051 17.984 1.00 80.31 88 LEU A N 1
ATOM 692 C CA . LEU A 1 88 ? -20.484 12.511 17.804 1.00 80.31 88 LEU A CA 1
ATOM 693 C C . LEU A 1 88 ? -21.533 13.266 18.629 1.00 80.31 88 LEU A C 1
ATOM 695 O O . LEU A 1 88 ? -22.713 13.216 18.298 1.00 80.31 88 LEU A O 1
ATOM 699 N N . PHE A 1 89 ? -21.120 13.973 19.685 1.00 81.69 89 PHE A N 1
ATOM 700 C CA . PHE A 1 89 ? -22.032 14.734 20.546 1.00 81.69 89 PHE A CA 1
ATOM 701 C C . PHE A 1 89 ? -22.299 16.154 20.048 1.00 81.69 89 PHE A C 1
ATOM 703 O O . PHE A 1 89 ? -23.149 16.853 20.600 1.00 81.69 89 PHE A O 1
ATOM 710 N N . LYS A 1 90 ? -21.581 16.605 19.016 1.00 79.38 90 LYS A N 1
ATOM 711 C CA . LYS A 1 90 ? -21.798 17.927 18.435 1.00 79.38 90 LYS A CA 1
ATOM 712 C C . LYS A 1 90 ? -23.114 17.914 17.656 1.00 79.38 90 LYS A C 1
ATOM 714 O O . LYS A 1 90 ? -23.231 17.244 16.639 1.00 79.38 90 LYS A O 1
ATOM 719 N N . GLN A 1 91 ? -24.098 18.660 18.153 1.00 69.62 91 GLN A N 1
ATOM 720 C CA . GLN A 1 91 ? -25.400 18.856 17.497 1.00 69.62 91 GLN A CA 1
ATOM 721 C C . GLN A 1 91 ? -25.326 19.847 16.328 1.00 69.62 91 GLN A C 1
ATOM 723 O O . GLN A 1 91 ? -26.255 19.952 15.527 1.00 69.62 91 GLN A O 1
ATOM 728 N N . GLU A 1 92 ? -24.225 20.590 16.230 1.00 70.81 92 GLU A N 1
ATOM 729 C CA . GLU A 1 92 ? -23.966 21.485 15.113 1.00 70.81 92 GLU A CA 1
ATOM 730 C C . GLU A 1 92 ? -23.829 20.677 13.819 1.00 70.81 92 GLU A C 1
ATOM 732 O O . GLU A 1 92 ? -23.215 19.608 13.794 1.00 70.81 92 GLU A O 1
ATOM 737 N N . ARG A 1 93 ? -24.403 21.187 12.721 1.00 65.31 93 ARG A N 1
ATOM 738 C CA . ARG A 1 93 ? -24.243 20.571 11.399 1.00 65.31 93 ARG A CA 1
ATOM 739 C C . ARG A 1 93 ? -22.752 20.394 11.127 1.00 65.31 93 ARG A C 1
ATOM 741 O O . ARG A 1 93 ? -22.015 21.377 11.155 1.00 65.31 93 ARG A O 1
ATOM 748 N N . PHE A 1 94 ? -22.335 19.158 10.846 1.00 64.25 94 PHE A N 1
ATOM 749 C CA . PHE A 1 94 ? -20.966 18.839 10.453 1.00 64.25 94 PHE A CA 1
ATOM 750 C C . PHE A 1 94 ? -20.565 19.739 9.281 1.00 64.25 94 PHE A C 1
ATOM 752 O O . PHE A 1 94 ? -21.009 19.544 8.149 1.00 64.25 94 PHE A O 1
ATOM 759 N N . SER A 1 95 ? -19.765 20.760 9.569 1.00 64.62 95 SER A N 1
ATOM 760 C CA . SER A 1 95 ? -19.185 21.632 8.566 1.00 64.62 95 SER A CA 1
ATOM 761 C C . SER A 1 95 ? -17.721 21.245 8.429 1.00 64.62 95 SER A C 1
ATOM 763 O O . SER A 1 95 ? -16.954 21.252 9.389 1.00 64.62 95 SER A O 1
ATOM 765 N N . LEU A 1 96 ? -17.322 20.872 7.213 1.00 58.16 96 LEU A N 1
ATOM 766 C CA . LEU A 1 96 ? -15.914 20.862 6.837 1.00 58.16 96 LEU A CA 1
ATOM 767 C C . LEU A 1 96 ? -15.505 22.320 6.641 1.00 58.16 96 LEU A C 1
ATOM 769 O O . LEU A 1 96 ? -15.325 22.779 5.513 1.00 58.16 96 LEU A O 1
ATOM 773 N N . SER A 1 97 ? -15.421 23.082 7.730 1.00 59.03 97 SER A N 1
ATOM 774 C CA . SER A 1 97 ? -14.692 24.335 7.683 1.00 59.03 97 SER A CA 1
ATOM 775 C C . SER A 1 97 ? -13.251 23.959 7.358 1.00 59.03 97 SER A C 1
ATOM 777 O O . SER A 1 97 ? -12.564 23.284 8.126 1.00 59.03 97 SER A O 1
ATOM 779 N N . LYS A 1 98 ? -12.792 24.336 6.158 1.00 53.84 98 LYS A N 1
ATOM 780 C CA . LYS A 1 98 ? -11.354 24.436 5.924 1.00 53.84 98 LYS A CA 1
ATOM 781 C C . LYS A 1 98 ? -10.837 25.287 7.072 1.00 53.84 98 LYS A C 1
ATOM 783 O O . LYS A 1 98 ? -11.328 26.397 7.260 1.00 53.84 98 LYS A O 1
ATOM 788 N N . VAL A 1 99 ? -9.900 24.752 7.845 1.00 54.44 99 VAL A N 1
ATOM 789 C CA . VAL A 1 99 ? -9.095 25.581 8.733 1.00 54.44 99 VAL A CA 1
ATOM 790 C C . VAL A 1 99 ? -8.345 26.525 7.801 1.00 54.44 99 VAL A C 1
ATOM 792 O O . VAL A 1 99 ? -7.316 26.165 7.237 1.00 54.44 99 VAL A O 1
ATOM 795 N N . THR A 1 100 ? -8.920 27.692 7.524 1.00 50.34 100 THR A N 1
ATOM 796 C CA . THR A 1 100 ? -8.151 28.819 7.026 1.00 50.34 100 THR A CA 1
ATOM 797 C C . THR A 1 100 ? -7.163 29.129 8.135 1.00 50.34 100 THR A C 1
ATOM 799 O O . THR A 1 100 ? -7.547 29.290 9.296 1.00 50.34 100 THR A O 1
ATOM 802 N N . GLN A 1 101 ? -5.875 29.125 7.804 1.00 53.28 101 GLN A N 1
ATOM 803 C CA . GLN A 1 101 ? -4.785 29.460 8.720 1.00 53.28 101 GLN A CA 1
ATOM 804 C C . GLN A 1 101 ? -4.800 30.952 9.104 1.00 53.28 101 GLN A C 1
ATOM 806 O O . GLN A 1 101 ? -3.749 31.559 9.241 1.00 53.28 101 GLN A O 1
ATOM 811 N N . ASP A 1 102 ? -5.972 31.556 9.285 1.00 48.12 102 ASP A N 1
ATOM 812 C CA . ASP A 1 102 ? -6.099 32.993 9.523 1.00 48.12 102 ASP A CA 1
ATOM 813 C C . ASP A 1 102 ? -6.278 33.335 11.006 1.00 48.12 102 ASP A C 1
ATOM 815 O O . ASP A 1 102 ? -6.282 34.505 11.357 1.00 48.12 102 ASP A O 1
ATOM 819 N N . ASN A 1 103 ? -6.358 32.343 11.904 1.00 44.53 103 ASN A N 1
ATOM 820 C CA . ASN A 1 103 ? -6.527 32.576 13.347 1.00 44.53 103 ASN A CA 1
ATOM 821 C C . ASN A 1 103 ? -5.585 31.724 14.221 1.00 44.53 103 ASN A C 1
ATOM 823 O O . ASN A 1 103 ? -6.003 31.141 15.218 1.00 44.53 103 ASN A O 1
ATOM 827 N N . GLN A 1 104 ? -4.301 31.653 13.856 1.00 46.00 104 GLN A N 1
ATOM 828 C CA . GLN A 1 104 ? -3.217 31.276 14.784 1.00 46.00 104 GLN A CA 1
ATOM 829 C C . GLN A 1 104 ? -2.293 32.462 15.119 1.00 46.00 104 GLN A C 1
ATOM 831 O O . GLN A 1 104 ? -1.149 32.257 15.502 1.00 46.00 104 GLN A O 1
ATOM 836 N N . ASN A 1 105 ? -2.783 33.702 15.012 1.00 43.62 105 ASN A N 1
ATOM 837 C CA . ASN A 1 105 ? -2.002 34.891 15.375 1.00 43.62 105 ASN A CA 1
ATOM 838 C C . ASN A 1 105 ? -2.268 35.433 16.789 1.00 43.62 105 ASN A C 1
ATOM 840 O O . ASN A 1 105 ? -1.615 36.393 17.170 1.00 43.62 105 ASN A O 1
ATOM 844 N N . ASP A 1 106 ? -3.142 34.815 17.594 1.00 45.88 106 ASP A N 1
ATOM 845 C CA . ASP A 1 106 ? -3.523 35.367 18.910 1.00 45.88 106 ASP A CA 1
ATOM 846 C C . ASP A 1 106 ? -3.171 34.488 20.118 1.00 45.88 106 ASP A C 1
ATOM 848 O O . ASP A 1 106 ? -3.777 34.556 21.186 1.00 45.88 106 ASP A O 1
ATOM 852 N N . SER A 1 107 ? -2.130 33.666 20.007 1.00 46.66 107 SER A N 1
ATOM 853 C CA . SER A 1 107 ? -1.505 33.080 21.194 1.00 46.66 107 SER A CA 1
ATOM 854 C C . SER A 1 107 ? -0.001 32.955 21.000 1.00 46.66 107 SER A C 1
ATOM 856 O O . SER A 1 107 ? 0.492 31.999 20.415 1.00 46.66 107 SER A O 1
ATOM 858 N N . GLN A 1 108 ? 0.707 33.945 21.548 1.00 47.69 108 GLN A N 1
ATOM 859 C CA . GLN A 1 108 ? 2.139 33.921 21.845 1.00 47.69 108 GLN A CA 1
ATOM 860 C C . GLN A 1 108 ? 3.077 33.858 20.631 1.00 47.69 108 GLN A C 1
ATOM 862 O O . GLN A 1 108 ? 3.899 32.956 20.497 1.00 47.69 108 GLN A O 1
ATOM 867 N N . SER A 1 109 ? 3.075 34.918 19.820 1.00 39.16 109 SER A N 1
ATOM 868 C CA . SER A 1 109 ? 4.288 35.329 19.110 1.00 39.16 109 SER A CA 1
ATOM 869 C C . SER A 1 109 ? 5.278 35.938 20.114 1.00 39.16 109 SER A C 1
ATOM 871 O O . SER A 1 109 ? 5.461 37.154 20.192 1.00 39.16 109 SER A O 1
ATOM 873 N N . SER A 1 110 ? 5.914 35.099 20.929 1.00 40.97 110 SER A N 1
ATOM 874 C CA . SER A 1 110 ? 7.230 35.450 21.454 1.00 40.97 110 SER A CA 1
ATOM 875 C C . SER A 1 110 ? 8.149 35.590 20.246 1.00 40.97 110 SER A C 1
ATOM 877 O O . SER A 1 110 ? 8.318 34.624 19.503 1.00 40.97 110 SER A O 1
ATOM 879 N N . HIS A 1 111 ? 8.674 36.795 20.031 1.00 43.12 111 HIS A N 1
ATOM 880 C CA . HIS A 1 111 ? 9.759 37.088 19.100 1.00 43.12 111 HIS A CA 1
ATOM 881 C C . HIS A 1 111 ? 10.800 35.958 19.124 1.00 43.12 111 HIS A C 1
ATOM 883 O O . HIS A 1 111 ? 11.586 35.856 20.063 1.00 43.12 111 HIS A O 1
ATOM 889 N N . ILE A 1 112 ? 10.791 35.095 18.107 1.00 46.50 112 ILE A N 1
ATOM 890 C CA . ILE A 1 112 ? 11.951 34.272 17.782 1.00 46.50 112 ILE A CA 1
ATOM 891 C C . ILE A 1 112 ? 12.761 35.145 16.838 1.00 46.50 112 ILE A C 1
ATOM 893 O O . ILE A 1 112 ? 12.384 35.354 15.684 1.00 46.50 112 ILE A O 1
ATOM 897 N N . ASP A 1 113 ? 13.819 35.735 17.383 1.00 44.22 113 ASP A N 1
ATOM 898 C CA . ASP A 1 113 ? 14.816 36.475 16.627 1.00 44.22 113 ASP A CA 1
ATOM 899 C C . ASP A 1 113 ? 15.248 35.672 15.395 1.00 44.22 113 ASP A C 1
ATOM 901 O O . ASP A 1 113 ? 15.566 34.483 15.480 1.00 44.22 113 ASP A O 1
ATOM 905 N N . ALA A 1 114 ? 15.297 36.342 14.243 1.00 49.62 114 ALA A N 1
ATOM 906 C CA . ALA A 1 114 ? 15.676 35.800 12.937 1.00 49.62 114 ALA A CA 1
ATOM 907 C C . ALA A 1 114 ? 17.161 35.367 12.837 1.00 49.62 114 ALA A C 1
ATOM 909 O O . ALA A 1 114 ? 17.747 35.374 11.755 1.00 49.62 114 ALA A O 1
ATOM 910 N N . THR A 1 115 ? 17.787 34.990 13.952 1.00 54.00 115 THR A N 1
ATOM 911 C CA . THR A 1 115 ? 19.240 34.819 14.076 1.00 54.00 115 THR A CA 1
ATOM 912 C C . THR A 1 115 ? 19.656 33.462 14.640 1.00 54.00 115 THR A C 1
ATOM 914 O O . THR A 1 115 ? 20.842 33.238 14.874 1.00 54.00 115 THR A O 1
ATOM 917 N N . GLN A 1 116 ? 18.726 32.523 14.826 1.00 57.03 116 GLN A N 1
ATOM 918 C CA . GLN A 1 116 ? 19.058 31.140 15.175 1.00 57.03 116 GLN A CA 1
ATOM 919 C C . GLN A 1 116 ? 18.273 30.166 14.301 1.00 57.03 116 GLN A C 1
ATOM 921 O O . GLN A 1 116 ? 17.337 29.521 14.760 1.00 57.03 116 GLN A O 1
A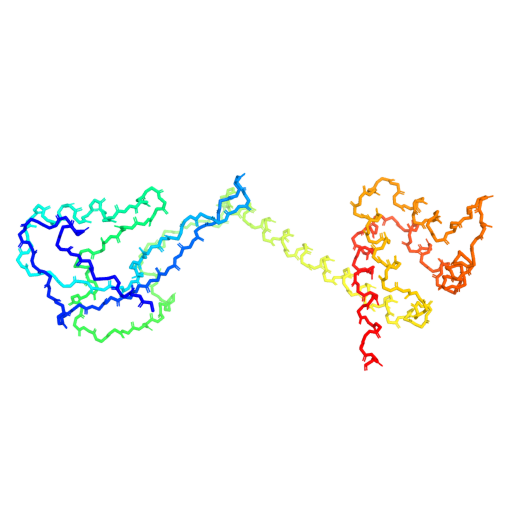TOM 926 N N . GLN A 1 117 ? 18.679 30.038 13.032 1.00 56.75 117 GLN A N 1
ATOM 927 C CA . GLN A 1 117 ? 18.310 28.856 12.255 1.00 56.75 117 GLN A CA 1
ATOM 928 C C . GLN A 1 117 ? 18.763 27.627 13.036 1.00 56.75 117 GLN A C 1
ATOM 930 O O . GLN A 1 117 ? 19.961 27.396 13.236 1.00 56.75 117 GLN A O 1
ATOM 935 N N . THR A 1 118 ? 17.807 26.836 13.498 1.00 64.50 118 THR A N 1
ATOM 936 C CA . THR A 1 118 ? 18.130 25.569 14.138 1.00 64.50 118 THR A CA 1
ATOM 937 C C . THR A 1 118 ? 18.785 24.655 13.099 1.00 64.50 118 THR A C 1
ATOM 939 O O . THR A 1 118 ? 18.453 24.668 11.913 1.00 64.50 118 THR A O 1
ATOM 942 N N . LYS A 1 119 ? 19.727 23.806 13.525 1.00 67.81 119 LYS A N 1
ATOM 943 C CA . LYS A 1 119 ? 20.399 22.818 12.651 1.00 67.81 119 LYS A CA 1
ATOM 944 C C . LYS A 1 119 ? 19.405 21.950 11.854 1.00 67.81 119 LYS A C 1
ATOM 946 O O . LYS A 1 119 ? 19.735 21.437 10.787 1.00 67.81 119 LYS A O 1
ATOM 951 N N . GLN A 1 120 ? 18.191 21.781 12.379 1.00 67.88 120 GLN A N 1
ATOM 952 C CA . GLN A 1 120 ? 17.091 21.059 11.742 1.00 67.88 120 GLN A CA 1
ATOM 953 C C . GLN A 1 120 ? 16.504 21.823 10.546 1.00 67.88 120 GLN A C 1
ATOM 955 O O . GLN A 1 120 ? 16.276 21.216 9.502 1.00 67.88 120 GLN A O 1
ATOM 960 N N . GLU A 1 121 ? 16.334 23.141 10.652 1.00 75.12 121 GLU A N 1
ATOM 961 C CA . GLU A 1 121 ? 15.848 23.989 9.555 1.00 75.12 121 GLU A CA 1
ATOM 962 C C . GLU A 1 121 ? 16.861 24.072 8.413 1.00 75.12 121 GLU A C 1
ATOM 964 O O . GLU A 1 121 ? 16.483 23.966 7.251 1.00 75.12 121 GLU A O 1
ATOM 969 N N . GLN A 1 122 ? 18.159 24.160 8.720 1.00 79.38 122 GLN A N 1
ATOM 970 C CA . GLN A 1 122 ? 19.208 24.148 7.691 1.00 79.38 122 GLN A CA 1
ATOM 971 C C . GLN A 1 122 ? 19.264 22.822 6.924 1.00 79.38 122 GLN A C 1
ATOM 973 O O . GLN A 1 122 ? 19.472 22.820 5.713 1.00 79.38 122 GLN A O 1
ATOM 978 N N . ASN A 1 123 ? 19.041 21.696 7.609 1.00 81.62 123 ASN A N 1
ATOM 979 C CA . ASN A 1 123 ? 18.966 20.379 6.975 1.00 81.62 123 ASN A CA 1
ATOM 980 C C . ASN A 1 123 ? 17.717 20.253 6.087 1.00 81.62 123 ASN A C 1
ATOM 982 O O . ASN A 1 123 ? 17.780 19.742 4.972 1.00 81.62 123 ASN A O 1
ATOM 986 N N . LEU A 1 124 ? 16.578 20.781 6.544 1.00 85.31 124 LEU A N 1
ATOM 987 C CA . LEU A 1 124 ? 15.364 20.795 5.735 1.00 85.31 124 LEU A CA 1
ATOM 988 C C . LEU A 1 124 ? 15.529 21.671 4.482 1.00 85.31 124 LEU A C 1
ATOM 990 O O . LEU A 1 124 ? 15.140 21.255 3.391 1.00 85.31 124 LEU A O 1
ATOM 994 N N . LEU A 1 125 ? 16.139 22.851 4.618 1.00 86.19 125 LEU A N 1
ATOM 995 C CA . LEU A 1 125 ? 16.406 23.755 3.499 1.00 86.19 125 LEU A CA 1
ATOM 996 C C . LEU A 1 125 ? 17.377 23.142 2.486 1.00 86.19 125 LEU A C 1
ATOM 998 O O . LEU A 1 125 ? 17.087 23.170 1.290 1.00 86.19 125 LEU A O 1
ATOM 1002 N N . SER A 1 126 ? 18.473 22.529 2.942 1.00 85.19 126 SER A N 1
ATOM 1003 C CA . SER A 1 126 ? 19.428 21.869 2.045 1.00 85.19 126 SER A CA 1
ATOM 1004 C C . SER A 1 126 ? 18.812 20.663 1.334 1.00 85.19 126 SER A C 1
ATOM 1006 O O . SER A 1 126 ? 19.057 20.458 0.147 1.00 85.19 126 SER A O 1
ATOM 1008 N N . PHE A 1 127 ? 17.939 19.906 2.005 1.00 89.31 127 PHE A N 1
ATOM 1009 C CA . PHE A 1 127 ? 17.193 18.817 1.378 1.00 89.31 127 PHE A CA 1
ATOM 1010 C C . PHE A 1 127 ? 16.233 19.319 0.292 1.00 89.31 127 PHE A C 1
ATOM 1012 O O . PHE A 1 127 ? 16.164 18.735 -0.791 1.00 89.31 127 PHE A O 1
ATOM 1019 N N . ILE A 1 128 ? 15.489 20.398 0.558 1.00 90.25 128 ILE A N 1
ATOM 1020 C CA . ILE A 1 128 ? 14.564 20.987 -0.420 1.00 90.25 128 ILE A CA 1
ATOM 1021 C C . ILE A 1 128 ? 15.335 21.515 -1.636 1.00 90.25 128 ILE A C 1
ATOM 1023 O O . ILE A 1 128 ? 14.926 21.248 -2.766 1.00 90.25 128 ILE A O 1
ATOM 1027 N N . GLN A 1 129 ? 16.463 22.198 -1.416 1.00 89.75 129 GLN A N 1
ATOM 1028 C CA . GLN A 1 129 ? 17.338 22.685 -2.487 1.00 89.75 129 GLN A CA 1
ATOM 1029 C C . GLN A 1 129 ? 17.898 21.530 -3.324 1.00 89.75 129 GLN A C 1
ATOM 1031 O O . GLN A 1 129 ? 17.684 21.502 -4.534 1.00 89.75 129 GLN A O 1
ATOM 1036 N N . ALA A 1 130 ? 18.481 20.511 -2.685 1.00 84.75 130 ALA A N 1
ATOM 1037 C CA . ALA A 1 130 ? 18.995 19.327 -3.373 1.00 84.75 130 ALA A CA 1
ATOM 1038 C C . ALA A 1 130 ? 17.902 18.606 -4.180 1.00 84.75 130 ALA A C 1
ATOM 1040 O O . ALA A 1 130 ? 18.141 18.123 -5.290 1.00 84.75 130 ALA A O 1
ATOM 1041 N N . LYS A 1 131 ? 16.670 18.551 -3.660 1.00 87.94 131 LYS A N 1
ATOM 1042 C CA . LYS A 1 131 ? 15.529 17.968 -4.376 1.00 87.94 131 LYS A CA 1
ATOM 1043 C C . LYS A 1 131 ? 15.136 18.797 -5.600 1.00 87.94 131 LYS A C 1
ATOM 1045 O O . LYS A 1 131 ? 14.861 18.209 -6.645 1.00 87.94 131 LYS A O 1
ATOM 1050 N N . ALA A 1 132 ? 15.125 20.124 -5.491 1.00 87.94 132 ALA A N 1
ATOM 1051 C CA . ALA A 1 132 ? 14.832 21.015 -6.612 1.00 87.94 132 ALA A CA 1
ATOM 1052 C C . ALA A 1 132 ? 15.909 20.919 -7.708 1.00 87.94 132 ALA A C 1
ATOM 1054 O O . ALA A 1 132 ? 15.581 20.818 -8.888 1.00 87.94 132 ALA A O 1
ATOM 1055 N N . GLU A 1 133 ? 17.182 20.856 -7.318 1.00 83.25 133 GLU A N 1
ATOM 1056 C CA . GLU A 1 133 ? 18.324 20.657 -8.222 1.00 83.25 133 GLU A CA 1
ATOM 1057 C C . GLU A 1 133 ? 18.290 19.284 -8.906 1.00 83.25 133 GLU A C 1
ATOM 1059 O O . GLU A 1 133 ? 18.547 19.156 -10.104 1.00 83.25 133 GLU A O 1
ATOM 1064 N N . THR A 1 134 ? 17.901 18.237 -8.175 1.00 76.75 134 THR A N 1
ATOM 1065 C CA . THR A 1 134 ? 17.707 16.902 -8.762 1.00 76.75 134 THR A CA 1
ATOM 1066 C C . THR A 1 134 ? 16.579 16.928 -9.798 1.00 76.75 134 THR A C 1
ATOM 1068 O O . THR A 1 134 ? 16.685 16.336 -10.868 1.00 76.75 134 THR A O 1
ATOM 1071 N N . GLN A 1 135 ? 15.483 17.638 -9.523 1.00 75.31 135 GLN A N 1
ATOM 1072 C CA . GLN A 1 135 ? 14.381 17.763 -10.477 1.00 75.31 135 GLN A CA 1
ATOM 1073 C C . GLN A 1 135 ? 14.777 18.552 -11.731 1.00 75.31 135 GLN A C 1
ATOM 1075 O O . GLN A 1 135 ? 14.455 18.120 -12.838 1.00 75.31 135 GLN A O 1
ATOM 1080 N N . SER A 1 136 ? 15.495 19.669 -11.585 1.00 77.19 136 SER A N 1
ATOM 1081 C CA . SER A 1 136 ? 15.947 20.475 -12.726 1.00 77.19 136 SER A CA 1
ATOM 1082 C C . SER A 1 136 ? 16.995 19.746 -13.573 1.00 77.19 136 SER A C 1
ATOM 1084 O O . SER A 1 136 ? 16.926 19.768 -14.802 1.00 77.19 136 SER A O 1
ATOM 1086 N N . SER A 1 137 ? 17.925 19.022 -12.949 1.00 74.25 137 SER A N 1
ATOM 1087 C CA . SER A 1 137 ? 18.900 18.182 -13.659 1.00 74.25 137 SER A CA 1
ATOM 1088 C C . SER A 1 137 ? 18.236 17.034 -14.430 1.00 74.25 137 SER A C 1
ATOM 1090 O O . SER A 1 137 ? 18.589 16.796 -15.582 1.00 74.25 137 SER A O 1
ATOM 1092 N N . VAL A 1 138 ? 17.212 16.379 -13.870 1.00 76.25 138 VAL A N 1
ATOM 1093 C CA . VAL A 1 138 ? 16.427 15.361 -14.596 1.00 76.25 138 VAL A CA 1
ATOM 1094 C C . VAL A 1 138 ? 15.649 15.973 -15.769 1.00 76.25 138 VAL A C 1
ATOM 1096 O O . VAL A 1 138 ? 15.603 15.373 -16.844 1.00 76.25 138 VAL A O 1
ATOM 1099 N N . LEU A 1 139 ? 15.060 17.161 -15.594 1.00 75.56 139 LEU A N 1
ATOM 1100 C CA . LEU A 1 139 ? 14.344 17.879 -16.658 1.00 75.56 139 LEU A CA 1
ATOM 1101 C C . LEU A 1 139 ? 15.277 18.248 -17.817 1.00 75.56 139 LEU A C 1
ATOM 1103 O O . LEU A 1 139 ? 15.016 17.863 -18.955 1.00 75.56 139 LEU A O 1
ATOM 1107 N N . THR A 1 140 ? 16.405 18.895 -17.518 1.00 82.00 140 THR A N 1
ATOM 1108 C CA . THR A 1 140 ? 17.409 19.277 -18.527 1.00 82.00 140 THR A CA 1
ATOM 1109 C C . THR A 1 140 ? 18.011 18.062 -19.239 1.00 82.00 140 THR A C 1
ATOM 1111 O O . THR A 1 140 ? 18.292 18.112 -20.437 1.00 82.00 140 THR A O 1
ATOM 1114 N N . LEU A 1 141 ? 18.179 16.933 -18.540 1.00 81.75 141 LEU A N 1
ATOM 1115 C CA . LEU A 1 141 ? 18.584 15.664 -19.147 1.00 81.75 141 LEU A CA 1
ATOM 1116 C C . LEU A 1 141 ? 17.518 15.141 -20.119 1.00 81.75 141 LEU A C 1
ATOM 1118 O O . LEU A 1 141 ? 17.843 14.719 -21.229 1.00 81.75 141 LEU A O 1
ATOM 1122 N N . GLY A 1 142 ? 16.246 15.192 -19.719 1.00 77.06 142 GLY A N 1
ATOM 1123 C CA . GLY A 1 142 ? 15.110 14.799 -20.550 1.00 77.06 142 GLY A CA 1
ATOM 1124 C C . GLY A 1 142 ? 14.968 15.651 -21.814 1.00 77.06 142 GLY A C 1
ATOM 1125 O O . GLY A 1 142 ? 14.724 15.097 -22.886 1.00 77.06 142 GLY A O 1
ATOM 1126 N N . GLU A 1 143 ? 15.175 16.964 -21.707 1.00 82.44 143 GLU A N 1
ATOM 1127 C CA . GLU A 1 143 ? 15.182 17.904 -22.837 1.00 82.44 143 GLU A CA 1
ATOM 1128 C C . GLU A 1 143 ? 16.300 17.572 -23.829 1.00 82.44 143 GLU A C 1
ATOM 1130 O O . GLU A 1 143 ? 16.028 17.389 -25.015 1.00 82.44 143 GLU A O 1
ATOM 1135 N N . LYS A 1 144 ? 17.532 17.355 -23.346 1.00 81.1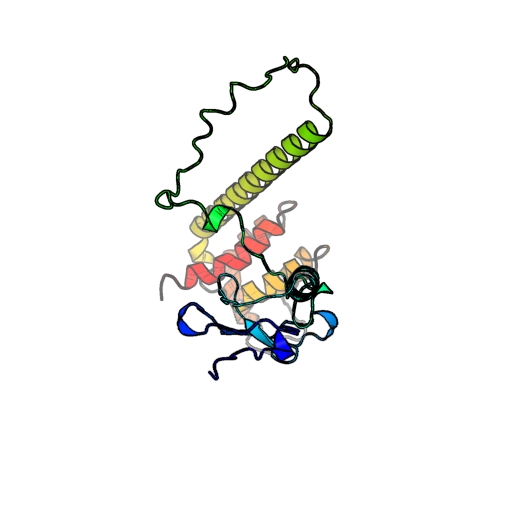9 144 LYS A N 1
ATOM 1136 C CA . LYS A 1 144 ? 18.669 16.934 -24.188 1.00 81.19 144 LYS A CA 1
ATOM 1137 C C . LYS A 1 144 ? 18.398 15.621 -24.922 1.00 81.19 144 LYS A C 1
ATOM 1139 O O . LYS A 1 144 ? 18.719 15.501 -26.104 1.00 81.19 144 LYS A O 1
ATOM 1144 N N . VAL A 1 145 ? 17.803 14.634 -24.242 1.00 81.88 145 VAL A N 1
ATOM 1145 C CA . VAL A 1 145 ? 17.408 13.362 -24.874 1.00 81.88 145 VAL A CA 1
ATOM 1146 C C . VAL A 1 145 ? 16.343 13.612 -25.943 1.00 81.88 145 VAL A C 1
ATOM 1148 O O . VAL A 1 145 ? 16.440 13.064 -27.036 1.00 81.88 145 VAL A O 1
ATOM 1151 N N . SER A 1 146 ? 15.348 14.454 -25.662 1.00 78.00 146 SER A N 1
ATOM 1152 C CA . SER A 1 146 ? 14.275 14.773 -26.611 1.00 78.00 146 SER A CA 1
ATOM 1153 C C . SER A 1 146 ? 14.794 15.499 -27.854 1.00 78.00 146 SER A C 1
ATOM 1155 O O . SER A 1 146 ? 14.390 15.171 -28.971 1.00 78.00 146 SER A O 1
ATOM 1157 N N . GLU A 1 147 ? 15.718 16.446 -27.689 1.00 84.19 147 GLU A N 1
ATOM 1158 C CA . GLU A 1 147 ? 16.384 17.114 -28.807 1.00 84.19 147 GLU A CA 1
ATOM 1159 C C . GLU A 1 147 ? 17.194 16.134 -29.657 1.00 84.19 147 GLU A C 1
ATOM 1161 O O . GLU A 1 147 ? 17.147 16.201 -30.885 1.00 84.19 147 GLU A O 1
ATOM 1166 N N . PHE A 1 148 ? 17.922 15.215 -29.017 1.00 81.12 148 PHE A N 1
ATOM 1167 C CA . PHE A 1 148 ? 18.705 14.198 -29.716 1.00 81.12 148 PHE A CA 1
ATOM 1168 C C . PHE A 1 148 ? 17.806 13.268 -30.537 1.00 81.12 148 PHE A C 1
ATOM 1170 O O . PHE A 1 148 ? 18.078 13.022 -31.711 1.00 81.12 148 PHE A O 1
ATOM 1177 N N . ILE A 1 149 ? 16.707 12.795 -29.942 1.00 79.75 149 ILE A N 1
ATOM 1178 C CA . ILE A 1 149 ? 15.713 11.964 -30.630 1.00 79.75 149 ILE A CA 1
ATOM 1179 C C . ILE A 1 149 ? 15.132 12.726 -31.820 1.00 79.75 149 ILE A C 1
ATOM 1181 O O . ILE A 1 149 ? 15.104 12.190 -32.920 1.00 79.75 149 ILE A O 1
ATOM 1185 N N . SER A 1 150 ? 14.734 13.985 -31.634 1.00 78.25 150 SER A N 1
ATOM 1186 C CA . SER A 1 150 ? 14.121 14.787 -32.702 1.00 78.25 150 SER A CA 1
ATOM 1187 C C . SER A 1 150 ? 15.074 15.018 -33.880 1.00 78.25 150 SER A C 1
ATOM 1189 O O . SER A 1 150 ? 14.646 14.983 -35.028 1.00 78.25 150 SER A O 1
ATOM 1191 N N . LYS A 1 151 ? 16.373 15.214 -33.611 1.00 80.88 151 LYS A N 1
ATOM 1192 C CA . LYS A 1 151 ? 17.403 15.450 -34.639 1.00 80.88 151 LYS A CA 1
ATOM 1193 C C . LYS A 1 151 ? 17.839 14.178 -35.373 1.00 80.88 151 LYS A C 1
ATOM 1195 O O . LYS A 1 151 ? 18.280 14.270 -36.514 1.00 80.88 151 LYS A O 1
ATOM 1200 N N . HIS A 1 152 ? 17.752 13.011 -34.732 1.00 77.31 152 HIS A N 1
ATOM 1201 C CA . HIS A 1 152 ? 18.332 11.765 -35.252 1.00 77.31 152 HIS A CA 1
ATOM 1202 C C . HIS A 1 152 ? 17.328 10.614 -35.418 1.00 77.31 152 HIS A C 1
ATOM 1204 O O . HIS A 1 152 ? 17.746 9.494 -35.697 1.00 77.31 152 HIS A O 1
ATOM 1210 N N . LYS A 1 153 ? 16.016 10.865 -35.287 1.00 73.38 153 LYS A N 1
ATOM 1211 C CA . LYS A 1 153 ? 14.950 9.846 -35.387 1.00 73.38 153 LYS A CA 1
ATOM 1212 C C . LYS A 1 153 ? 15.059 8.995 -36.651 1.00 73.38 153 LYS A C 1
ATOM 1214 O O . LYS A 1 153 ? 14.878 7.785 -36.583 1.00 73.38 153 LYS A O 1
ATOM 1219 N N . GLU A 1 154 ? 15.363 9.624 -37.782 1.00 73.19 154 GLU A N 1
ATOM 1220 C CA . GLU A 1 154 ? 15.439 8.974 -39.096 1.00 73.19 154 GLU A CA 1
ATOM 1221 C C . GLU A 1 154 ? 16.590 7.965 -39.198 1.00 73.19 154 GLU A C 1
ATOM 1223 O O . GLU A 1 154 ? 16.430 6.918 -39.810 1.00 73.19 154 GLU A O 1
ATOM 1228 N N . LEU A 1 155 ? 17.702 8.213 -38.501 1.00 73.94 155 LEU A N 1
ATOM 1229 C CA . LEU A 1 155 ? 18.911 7.382 -38.561 1.00 73.94 155 LEU A CA 1
ATOM 1230 C C . LEU A 1 155 ? 18.810 6.087 -37.741 1.00 73.94 155 LEU A C 1
ATOM 1232 O O . LEU A 1 155 ? 19.657 5.209 -37.867 1.00 73.94 155 LEU A O 1
ATOM 1236 N N . PHE A 1 156 ? 17.804 5.974 -36.868 1.00 72.62 156 PHE A N 1
ATOM 1237 C CA . PHE A 1 156 ? 17.617 4.821 -35.979 1.00 72.62 156 PHE A CA 1
ATOM 1238 C C . PHE A 1 156 ? 16.290 4.082 -36.220 1.00 72.62 156 PHE A C 1
ATOM 1240 O O . PHE A 1 156 ? 15.903 3.252 -35.395 1.00 72.62 156 PHE A O 1
ATOM 1247 N N . GLN A 1 157 ? 15.584 4.355 -37.327 1.00 69.06 157 GLN A N 1
ATOM 1248 C CA . GLN A 1 157 ? 14.299 3.704 -37.641 1.00 69.06 157 GLN A CA 1
ATOM 1249 C C . GLN A 1 157 ? 14.437 2.185 -37.817 1.00 69.06 157 GLN A C 1
ATOM 1251 O O . GLN A 1 157 ? 13.573 1.417 -37.376 1.00 69.06 157 GLN A O 1
ATOM 1256 N N . ASP A 1 158 ? 15.560 1.752 -38.388 1.00 72.62 158 ASP A N 1
ATOM 1257 C CA . ASP A 1 158 ? 15.839 0.346 -38.677 1.00 72.62 158 ASP A CA 1
ATOM 1258 C C . ASP A 1 158 ? 16.326 -0.450 -37.456 1.00 72.62 158 ASP A C 1
ATOM 1260 O O . ASP A 1 158 ? 16.311 -1.685 -37.467 1.00 72.62 158 ASP A O 1
ATOM 1264 N N . VAL A 1 159 ? 16.680 0.234 -36.363 1.00 76.69 159 VAL A N 1
ATOM 1265 C CA . VAL A 1 159 ? 17.081 -0.393 -35.100 1.00 76.69 159 VAL A CA 1
ATOM 1266 C C . VAL A 1 159 ? 15.851 -0.957 -34.387 1.00 76.69 159 VAL A C 1
ATOM 1268 O O . VAL A 1 159 ? 14.838 -0.284 -34.169 1.00 76.69 159 VAL A O 1
ATOM 1271 N N . SER A 1 160 ? 15.920 -2.230 -33.999 1.00 77.62 160 SER A N 1
ATOM 1272 C CA . SER A 1 160 ? 14.787 -2.914 -33.379 1.00 77.62 160 SER A CA 1
ATOM 1273 C C . SER A 1 160 ?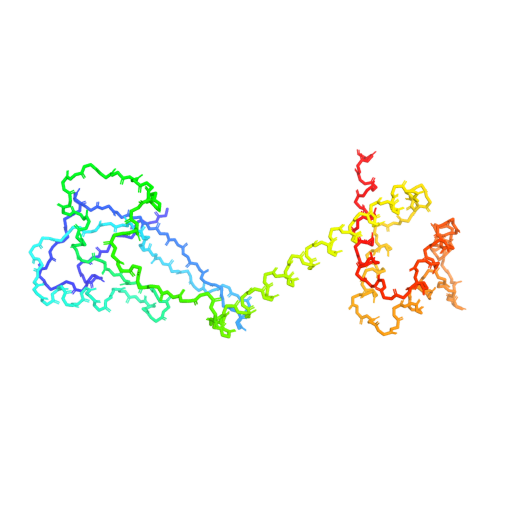 14.646 -2.596 -31.884 1.00 77.62 160 SER A C 1
ATOM 1275 O O . SER A 1 160 ? 15.613 -2.325 -31.168 1.00 77.62 160 SER A O 1
ATOM 1277 N N . ASN A 1 161 ? 13.420 -2.712 -31.364 1.00 78.06 161 ASN A N 1
ATOM 1278 C CA . ASN A 1 161 ? 13.134 -2.511 -29.937 1.00 78.06 161 ASN A CA 1
ATOM 1279 C C . ASN A 1 161 ? 13.926 -3.470 -29.028 1.00 78.06 161 ASN A C 1
ATOM 1281 O O . ASN A 1 161 ? 14.274 -3.105 -27.904 1.00 78.06 161 ASN A O 1
ATOM 1285 N N . SER A 1 162 ? 14.221 -4.688 -29.498 1.00 77.88 162 SER A N 1
ATOM 1286 C CA . SER A 1 162 ? 15.012 -5.660 -28.738 1.00 77.88 162 SER A CA 1
ATOM 1287 C C . SER A 1 162 ? 16.479 -5.241 -28.626 1.00 77.88 162 SER A C 1
ATOM 1289 O O . SER A 1 162 ? 17.064 -5.408 -27.561 1.00 77.88 162 SER A O 1
ATOM 1291 N N . GLN A 1 163 ? 17.051 -4.622 -29.668 1.00 78.88 163 GLN A N 1
ATOM 1292 C CA . GLN A 1 163 ? 18.437 -4.136 -29.657 1.00 78.88 163 GLN A CA 1
ATOM 1293 C C . GLN A 1 163 ? 18.635 -3.012 -28.631 1.00 78.88 163 GLN A C 1
ATOM 1295 O O . GLN A 1 163 ? 19.588 -3.049 -27.854 1.00 78.88 163 GLN A O 1
ATOM 1300 N N . TRP A 1 164 ? 17.696 -2.064 -28.549 1.00 82.19 164 TRP A N 1
ATOM 1301 C CA . TRP A 1 164 ? 17.690 -1.047 -27.490 1.00 82.19 164 TRP A CA 1
ATOM 1302 C C . TRP A 1 164 ? 17.531 -1.653 -26.088 1.00 82.19 164 TRP A C 1
ATOM 1304 O O . TRP A 1 164 ? 18.138 -1.173 -25.127 1.00 82.19 164 TRP A O 1
ATOM 1314 N N . GLY A 1 165 ? 16.756 -2.736 -25.965 1.00 81.25 165 GLY A N 1
ATOM 1315 C CA . GLY A 1 165 ? 16.619 -3.505 -24.727 1.00 81.25 165 GLY A CA 1
ATOM 1316 C C . GLY A 1 165 ? 17.934 -4.142 -24.264 1.00 81.25 165 GLY A C 1
ATOM 1317 O O . GLY A 1 165 ? 18.267 -4.054 -23.081 1.00 81.25 165 GLY A O 1
ATOM 1318 N N . GLU A 1 166 ? 18.707 -4.720 -25.185 1.00 81.44 166 GLU A N 1
ATOM 1319 C CA . GLU A 1 166 ? 20.030 -5.294 -24.895 1.00 81.44 166 GLU A CA 1
ATOM 1320 C C . GLU A 1 166 ? 21.043 -4.211 -24.496 1.00 81.44 166 GLU A C 1
ATOM 1322 O O . GLU A 1 166 ? 21.728 -4.353 -23.482 1.00 81.44 166 GLU A O 1
ATOM 1327 N N . ILE A 1 167 ? 21.061 -3.071 -25.198 1.00 81.75 167 ILE A N 1
ATOM 1328 C CA . ILE A 1 167 ? 21.880 -1.905 -24.819 1.00 81.75 167 ILE A CA 1
ATOM 1329 C C . ILE A 1 167 ? 21.524 -1.426 -23.405 1.00 81.75 167 ILE A C 1
ATOM 1331 O O . ILE A 1 167 ? 22.412 -1.206 -22.576 1.00 81.75 167 ILE A O 1
ATOM 1335 N N . ARG A 1 168 ? 20.229 -1.326 -23.079 1.00 82.56 168 ARG A N 1
ATOM 1336 C CA . ARG A 1 168 ? 19.764 -0.952 -21.734 1.00 82.56 168 ARG A CA 1
ATOM 1337 C C . ARG A 1 168 ? 20.222 -1.950 -20.670 1.00 82.56 168 ARG A C 1
ATOM 1339 O O . ARG A 1 168 ? 20.620 -1.529 -19.584 1.00 82.56 168 ARG A O 1
ATOM 1346 N N . MET A 1 169 ? 20.186 -3.247 -20.971 1.00 82.44 169 MET A N 1
ATOM 1347 C CA . MET A 1 169 ? 20.682 -4.287 -20.069 1.00 82.44 169 MET A CA 1
ATOM 1348 C C . MET A 1 169 ? 22.187 -4.122 -19.815 1.00 82.44 169 MET A C 1
ATOM 1350 O O . MET A 1 169 ? 22.608 -4.117 -18.658 1.00 82.44 169 MET A O 1
ATOM 1354 N N . TYR A 1 170 ? 22.993 -3.895 -20.858 1.00 80.75 170 TYR A N 1
ATOM 1355 C CA . TYR A 1 170 ? 24.431 -3.655 -20.705 1.00 80.75 170 TYR A CA 1
ATOM 1356 C C . TYR A 1 170 ? 24.727 -2.410 -19.851 1.00 80.75 170 TYR A C 1
ATOM 1358 O O . TYR A 1 170 ? 25.564 -2.479 -18.949 1.00 80.75 170 TYR A O 1
ATOM 1366 N N . LEU A 1 171 ? 23.979 -1.316 -20.043 1.00 78.69 171 LEU A N 1
ATOM 1367 C CA . LEU A 1 171 ? 24.082 -0.091 -19.232 1.00 78.69 171 LEU 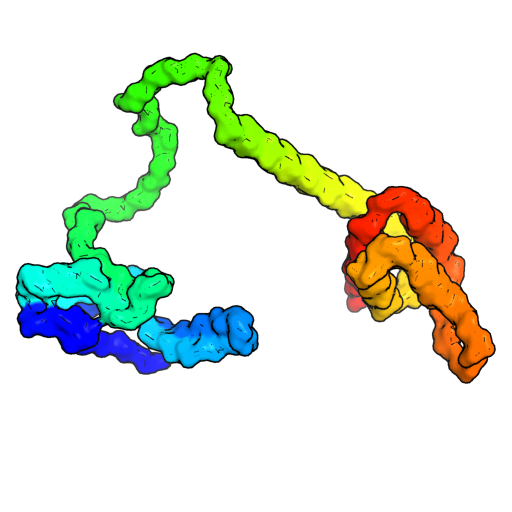A CA 1
ATOM 1368 C C . LEU A 1 171 ? 23.662 -0.282 -17.763 1.00 78.69 171 LEU A C 1
ATOM 1370 O O . LEU A 1 171 ? 24.045 0.505 -16.892 1.00 78.69 171 LEU A O 1
ATOM 1374 N N . GLN A 1 172 ? 22.830 -1.282 -17.467 1.00 78.75 172 GLN A N 1
ATOM 1375 C CA . GLN A 1 172 ? 22.366 -1.577 -16.111 1.00 78.75 172 GLN A CA 1
ATOM 1376 C C . GLN A 1 172 ? 23.304 -2.540 -15.372 1.00 78.75 172 GLN A C 1
ATOM 1378 O O . GLN A 1 172 ? 23.558 -2.335 -14.184 1.00 78.75 172 GLN A O 1
ATOM 1383 N N . CYS A 1 173 ? 23.821 -3.557 -16.063 1.00 74.75 173 CYS A N 1
ATOM 1384 C CA . CYS A 1 173 ? 24.612 -4.637 -15.471 1.00 74.75 173 CYS A CA 1
ATOM 1385 C C . CYS A 1 173 ? 26.127 -4.376 -15.452 1.00 74.75 173 CYS A C 1
ATOM 1387 O O . CYS A 1 173 ? 26.823 -4.992 -14.649 1.00 74.75 173 CYS A O 1
ATOM 1389 N N . HIS A 1 174 ? 26.656 -3.488 -16.302 1.00 67.19 174 HIS A N 1
ATOM 1390 C CA . HIS A 1 174 ? 28.105 -3.293 -16.451 1.00 67.19 174 HIS A CA 1
ATOM 1391 C C . HIS A 1 174 ? 28.504 -1.818 -16.370 1.00 67.19 174 HIS A C 1
ATOM 1393 O O . HIS A 1 174 ? 28.857 -1.206 -17.371 1.00 67.19 174 HIS A O 1
ATOM 1399 N N . LYS A 1 175 ? 28.463 -1.241 -15.164 1.00 66.94 175 LYS A N 1
ATOM 1400 C CA . LYS A 1 175 ? 28.761 0.186 -14.937 1.00 66.94 175 LYS A CA 1
ATOM 1401 C C . LYS A 1 175 ? 30.190 0.596 -15.320 1.00 66.94 175 LYS A C 1
ATOM 1403 O O . LYS A 1 175 ? 30.367 1.728 -15.755 1.00 66.94 175 LYS A O 1
ATOM 1408 N N . ASP A 1 176 ? 31.152 -0.321 -15.237 1.00 67.00 176 ASP A N 1
ATOM 1409 C CA . ASP A 1 176 ? 32.575 -0.008 -15.439 1.00 67.00 176 ASP A CA 1
ATOM 1410 C C . ASP A 1 176 ? 33.060 -0.273 -16.882 1.00 67.00 176 ASP A C 1
ATOM 1412 O O . ASP A 1 176 ? 33.995 0.364 -17.353 1.00 67.00 176 ASP A O 1
ATOM 1416 N N . GLU A 1 177 ? 32.376 -1.152 -17.630 1.00 73.50 177 GLU A N 1
ATOM 1417 C CA . GLU A 1 177 ? 32.796 -1.611 -18.972 1.00 73.50 177 GLU A CA 1
ATOM 1418 C C . GLU A 1 177 ? 31.695 -1.493 -20.048 1.00 73.50 177 GLU A C 1
ATOM 1420 O O . GLU A 1 177 ? 31.796 -2.084 -21.128 1.00 73.50 177 GLU A O 1
ATOM 1425 N N . TYR A 1 178 ? 30.613 -0.744 -19.794 1.00 73.00 178 TYR A N 1
ATOM 1426 C CA . TYR A 1 178 ? 29.480 -0.655 -20.733 1.00 73.00 178 TYR A CA 1
ATOM 1427 C C . TYR A 1 178 ? 29.895 -0.188 -22.134 1.00 73.00 178 TYR A C 1
ATOM 1429 O O . TYR A 1 178 ? 29.338 -0.671 -23.117 1.00 73.00 178 TYR A O 1
ATOM 1437 N N . LYS A 1 179 ? 30.888 0.705 -22.250 1.00 75.38 179 LYS A N 1
ATOM 1438 C CA . LYS A 1 179 ? 31.354 1.232 -23.545 1.00 75.38 179 LYS A CA 1
ATOM 1439 C C . LYS A 1 179 ? 31.900 0.124 -24.448 1.00 75.38 179 LYS A C 1
ATOM 1441 O O . LYS A 1 179 ? 31.516 0.036 -25.611 1.00 75.38 179 LYS A O 1
ATOM 1446 N N . GLN A 1 180 ? 32.747 -0.746 -23.897 1.00 71.81 180 GLN A N 1
ATOM 1447 C CA . GLN A 1 180 ? 33.362 -1.849 -24.637 1.00 71.81 180 GLN A CA 1
ATOM 1448 C C . GLN A 1 180 ? 32.320 -2.907 -25.003 1.00 71.81 180 GLN A C 1
ATOM 1450 O O . GLN A 1 180 ? 32.253 -3.324 -26.151 1.00 71.81 180 GLN A O 1
ATOM 1455 N N . LYS A 1 181 ? 31.416 -3.253 -24.078 1.00 76.00 181 LYS A N 1
ATOM 1456 C CA . LYS A 1 181 ? 30.368 -4.255 -24.337 1.00 76.00 181 LYS A CA 1
ATOM 1457 C C . LYS A 1 181 ? 29.338 -3.807 -25.368 1.00 76.00 181 LYS A C 1
ATOM 1459 O O . LYS A 1 181 ? 28.885 -4.627 -26.160 1.00 76.00 181 LYS A O 1
ATOM 1464 N N . ILE A 1 182 ? 28.978 -2.523 -25.384 1.00 75.75 182 ILE A N 1
ATOM 1465 C CA . ILE A 1 182 ? 28.089 -1.962 -26.410 1.00 75.75 182 ILE A CA 1
ATOM 1466 C C . ILE A 1 182 ? 28.811 -1.907 -27.759 1.00 75.75 182 ILE A C 1
ATOM 1468 O O . ILE A 1 182 ? 28.226 -2.280 -28.774 1.00 75.75 182 ILE A O 1
ATOM 1472 N N . HIS A 1 183 ? 30.086 -1.508 -27.774 1.00 73.06 183 HIS A N 1
ATOM 1473 C CA . HIS A 1 183 ? 30.907 -1.548 -28.981 1.00 73.06 183 HIS A CA 1
ATOM 1474 C C . HIS A 1 183 ? 31.026 -2.975 -29.539 1.00 73.06 183 HIS A C 1
ATOM 1476 O O . HIS A 1 183 ? 30.819 -3.175 -30.730 1.00 73.06 183 HIS A O 1
ATOM 1482 N N . ASP A 1 184 ? 31.264 -3.975 -28.692 1.00 73.69 184 ASP A N 1
ATOM 1483 C CA . ASP A 1 184 ? 31.347 -5.385 -29.088 1.00 73.69 184 ASP A CA 1
ATOM 1484 C C . ASP A 1 184 ? 29.993 -5.977 -29.486 1.00 73.69 184 ASP A C 1
ATOM 1486 O O . ASP A 1 184 ? 29.942 -6.908 -30.284 1.00 73.69 184 ASP A O 1
ATOM 1490 N N . TYR A 1 185 ? 28.891 -5.456 -28.946 1.00 73.75 185 TYR A N 1
ATOM 1491 C CA . TYR A 1 185 ? 27.540 -5.860 -29.320 1.00 73.75 185 TYR A CA 1
ATOM 1492 C C . TYR A 1 185 ? 27.154 -5.341 -30.707 1.00 73.75 185 TYR A C 1
ATOM 1494 O O . TYR A 1 185 ? 26.699 -6.117 -31.545 1.00 73.75 185 TYR A O 1
ATOM 1502 N N . VAL A 1 186 ? 27.372 -4.050 -30.969 1.00 71.19 186 VAL A N 1
ATOM 1503 C CA . VAL A 1 186 ? 27.047 -3.452 -32.272 1.00 71.19 186 VAL A CA 1
ATOM 1504 C C . VAL A 1 186 ? 28.036 -3.904 -33.342 1.00 71.19 186 VAL A C 1
ATOM 1506 O O . VAL A 1 186 ? 27.652 -4.200 -34.469 1.00 71.19 186 VAL A O 1
ATOM 1509 N N . ARG A 1 187 ? 29.315 -4.039 -32.980 1.00 65.06 187 ARG A N 1
ATOM 1510 C CA . ARG A 1 187 ? 30.377 -4.497 -33.877 1.00 65.06 187 ARG A CA 1
ATOM 1511 C C . ARG A 1 187 ? 30.623 -5.997 -33.779 1.00 65.06 187 ARG A C 1
ATOM 1513 O O . ARG A 1 187 ? 31.726 -6.404 -34.127 1.00 65.06 187 ARG A O 1
ATOM 1520 N N . ARG A 1 188 ? 29.677 -6.806 -33.278 1.00 59.06 188 ARG A N 1
ATOM 1521 C CA . ARG A 1 188 ? 29.863 -8.244 -33.003 1.00 59.06 188 ARG A CA 1
ATOM 1522 C C . ARG A 1 188 ? 30.393 -8.967 -34.245 1.00 59.06 188 ARG A C 1
ATOM 1524 O O . ARG A 1 188 ? 29.652 -9.491 -35.062 1.00 59.06 188 ARG A O 1
ATOM 1531 N N . ASN A 1 189 ? 31.716 -8.997 -34.366 1.00 45.28 189 ASN A N 1
ATOM 1532 C CA . ASN A 1 189 ? 32.467 -9.647 -35.420 1.00 45.28 189 ASN A CA 1
ATOM 1533 C C . ASN A 1 189 ? 32.835 -10.994 -34.824 1.00 45.28 189 ASN A C 1
ATOM 1535 O O . ASN A 1 189 ? 33.938 -11.204 -34.314 1.00 45.28 189 ASN A O 1
ATOM 1539 N N . ASN A 1 190 ? 31.848 -11.882 -34.743 1.00 39.62 190 ASN A N 1
ATOM 1540 C CA . ASN A 1 190 ? 32.129 -13.211 -34.253 1.00 39.62 190 ASN A CA 1
ATOM 1541 C C . ASN A 1 190 ? 33.051 -13.853 -35.296 1.00 39.62 190 ASN A C 1
ATOM 1543 O O . ASN A 1 190 ? 32.650 -14.053 -36.439 1.00 39.62 190 ASN A O 1
ATOM 1547 N N . LYS A 1 191 ? 34.286 -14.206 -34.919 1.00 42.91 191 LYS A N 1
ATOM 1548 C CA . LYS A 1 191 ? 35.193 -15.002 -35.771 1.00 42.91 191 LYS A CA 1
ATOM 1549 C C . LYS A 1 191 ? 34.584 -16.370 -36.162 1.00 42.91 191 LYS A C 1
ATOM 1551 O O . LYS A 1 191 ? 35.173 -17.093 -36.952 1.00 42.91 191 LYS A O 1
ATOM 1556 N N . ASN A 1 192 ? 33.387 -16.679 -35.648 1.00 43.47 192 ASN A N 1
ATOM 1557 C CA . ASN A 1 192 ? 32.521 -17.808 -35.972 1.00 43.47 192 ASN A CA 1
ATOM 1558 C C . ASN A 1 192 ? 31.182 -17.378 -36.626 1.00 43.47 192 ASN A C 1
ATOM 1560 O O . ASN A 1 192 ? 30.139 -17.968 -36.339 1.00 43.47 192 ASN A O 1
ATOM 1564 N N . ALA A 1 193 ? 31.164 -16.335 -37.462 1.00 42.34 193 ALA A N 1
ATOM 1565 C CA . ALA A 1 193 ? 29.969 -15.908 -38.195 1.00 42.34 193 ALA A CA 1
ATOM 1566 C C . ALA A 1 193 ? 29.575 -16.955 -39.255 1.00 42.34 193 ALA A C 1
ATOM 1568 O O . ALA A 1 193 ? 30.044 -16.941 -40.389 1.00 42.34 193 ALA A O 1
ATOM 1569 N N . LYS A 1 194 ? 28.713 -17.897 -38.865 1.00 45.97 194 LYS A N 1
ATOM 1570 C CA . LYS A 1 194 ? 28.060 -18.859 -39.769 1.00 45.97 194 LYS A CA 1
ATOM 1571 C C . LYS A 1 194 ? 26.591 -18.514 -40.048 1.00 45.97 194 LYS A C 1
ATOM 1573 O O . LYS A 1 194 ? 25.901 -19.319 -40.665 1.00 45.97 194 LYS A O 1
ATOM 1578 N N . THR A 1 195 ? 26.093 -17.349 -39.612 1.00 51.59 195 THR A N 1
ATOM 1579 C CA . THR A 1 195 ? 24.652 -17.046 -39.659 1.00 51.59 195 THR A CA 1
ATOM 1580 C C . THR A 1 195 ? 24.343 -15.655 -40.216 1.00 51.59 195 THR A C 1
ATOM 1582 O O . THR A 1 195 ? 24.838 -14.647 -39.731 1.00 51.59 195 THR A O 1
ATOM 1585 N N . HIS A 1 196 ? 23.413 -15.617 -41.172 1.00 50.72 196 HIS A N 1
ATOM 1586 C CA . HIS A 1 196 ? 22.898 -14.463 -41.929 1.00 50.72 196 HIS A CA 1
ATOM 1587 C C . HIS A 1 196 ? 22.309 -13.300 -41.083 1.00 50.72 196 HIS A C 1
ATOM 1589 O O . HIS A 1 196 ? 21.954 -12.257 -41.629 1.00 50.72 196 HIS A O 1
ATOM 1595 N N . LYS A 1 197 ? 22.160 -13.472 -39.759 1.00 50.03 197 LYS A N 1
ATOM 1596 C CA . LYS A 1 197 ? 21.581 -12.480 -38.828 1.00 50.03 197 LYS A CA 1
ATOM 1597 C C . LYS A 1 197 ? 22.566 -11.386 -38.401 1.00 50.03 197 LYS A C 1
ATOM 1599 O O . LYS A 1 197 ? 22.124 -10.278 -38.112 1.00 50.03 197 LYS A O 1
ATOM 1604 N N . ASP A 1 198 ? 23.866 -11.673 -38.392 1.00 51.16 198 ASP A N 1
ATOM 1605 C CA . ASP A 1 198 ? 24.880 -10.731 -37.896 1.00 51.16 198 ASP A CA 1
ATOM 1606 C C . ASP A 1 198 ? 25.177 -9.605 -38.914 1.00 51.16 198 ASP A C 1
ATOM 1608 O O . ASP A 1 198 ? 25.467 -8.476 -38.523 1.00 51.16 198 ASP A O 1
ATOM 1612 N N . ASP A 1 199 ? 24.969 -9.858 -40.214 1.00 54.44 199 ASP A N 1
ATOM 1613 C CA . ASP A 1 199 ? 25.062 -8.841 -41.279 1.00 54.44 199 ASP A CA 1
ATOM 1614 C C . ASP A 1 199 ? 23.912 -7.820 -41.251 1.00 54.44 199 ASP A C 1
ATOM 1616 O O . ASP A 1 199 ? 24.068 -6.685 -41.701 1.00 54.44 199 ASP A O 1
ATOM 1620 N N . VAL A 1 200 ? 22.748 -8.202 -40.715 1.00 59.88 200 VAL A N 1
ATOM 1621 C CA . VAL A 1 200 ? 21.583 -7.309 -40.604 1.00 59.88 200 VAL A CA 1
ATOM 1622 C C . VAL A 1 200 ? 21.807 -6.277 -39.499 1.00 59.88 200 VAL A C 1
ATOM 1624 O O . VAL A 1 200 ? 21.489 -5.109 -39.685 1.00 59.88 200 VAL A O 1
ATOM 1627 N N . LEU A 1 201 ? 22.424 -6.683 -38.383 1.00 60.56 201 LEU A N 1
ATOM 1628 C CA . LEU A 1 201 ? 22.758 -5.793 -37.265 1.00 60.56 201 LEU A CA 1
ATOM 1629 C C . LEU A 1 201 ? 23.709 -4.675 -37.687 1.00 60.56 201 LEU A C 1
ATOM 1631 O O . LEU A 1 201 ? 23.493 -3.518 -37.339 1.00 60.56 201 LEU A O 1
ATOM 1635 N N . LYS A 1 202 ? 24.740 -5.019 -38.462 1.00 62.84 202 LYS A N 1
ATOM 1636 C CA . LYS A 1 202 ? 25.710 -4.044 -38.955 1.00 62.84 202 LYS A CA 1
ATOM 1637 C C . LYS A 1 202 ? 25.043 -3.015 -39.872 1.00 62.84 202 LYS A C 1
ATOM 1639 O O . LYS A 1 202 ? 25.199 -1.826 -39.636 1.00 62.84 202 LYS A O 1
ATOM 1644 N N . LYS A 1 203 ? 24.224 -3.468 -40.827 1.00 64.56 203 LYS A N 1
ATOM 1645 C CA . LYS A 1 203 ? 23.470 -2.589 -41.740 1.00 64.56 203 LYS A CA 1
ATOM 1646 C C . LYS A 1 203 ? 22.491 -1.665 -41.013 1.00 64.56 203 LYS A C 1
ATOM 1648 O O . LYS A 1 203 ? 22.381 -0.504 -41.364 1.00 64.56 203 LYS A O 1
ATOM 1653 N N . GLN A 1 204 ? 21.816 -2.156 -39.972 1.00 69.19 204 GLN A N 1
ATOM 1654 C CA . GLN A 1 204 ? 20.843 -1.368 -39.197 1.00 69.19 204 GLN A CA 1
ATOM 1655 C C . GLN A 1 204 ? 21.476 -0.267 -38.339 1.00 69.19 204 GLN A C 1
ATOM 1657 O O . GLN A 1 204 ? 20.796 0.681 -37.957 1.00 69.19 204 GLN A O 1
ATOM 1662 N N . TRP A 1 205 ? 22.757 -0.409 -37.997 1.00 69.50 205 TRP A N 1
ATOM 1663 C CA . TRP A 1 205 ? 23.492 0.568 -37.195 1.00 69.50 205 TRP A CA 1
ATOM 1664 C C . TRP A 1 205 ? 24.478 1.400 -38.024 1.00 69.50 205 TRP A C 1
ATOM 1666 O O . TRP A 1 205 ? 25.006 2.370 -37.491 1.00 69.50 205 TRP A O 1
ATOM 1676 N N . GLU A 1 206 ? 24.717 1.073 -39.298 1.00 69.69 206 GLU A N 1
ATOM 1677 C CA . GLU A 1 206 ? 25.697 1.750 -40.165 1.00 69.69 206 GLU A CA 1
ATOM 1678 C C . GLU A 1 206 ? 25.475 3.273 -40.234 1.00 69.69 206 GLU A C 1
ATOM 1680 O O . GLU A 1 206 ? 26.440 4.027 -40.097 1.00 69.69 206 GLU A O 1
ATOM 1685 N N . ASP A 1 207 ? 24.221 3.725 -40.311 1.00 68.06 207 ASP A N 1
ATOM 1686 C CA . ASP A 1 207 ? 23.881 5.149 -40.451 1.00 68.06 207 ASP A CA 1
ATOM 1687 C C . ASP A 1 207 ? 23.906 5.928 -39.120 1.00 68.06 207 ASP A C 1
ATOM 1689 O O . ASP A 1 207 ? 24.254 7.111 -39.075 1.00 68.06 207 ASP A O 1
ATOM 1693 N N . GLY A 1 208 ? 23.560 5.272 -38.007 1.00 68.62 208 GLY A N 1
ATOM 1694 C CA . GLY A 1 208 ? 23.414 5.904 -36.688 1.00 68.62 208 GLY A CA 1
ATOM 1695 C C . GLY A 1 208 ? 24.592 5.693 -35.725 1.00 68.62 208 GLY A C 1
ATOM 1696 O O . GLY A 1 208 ? 24.705 6.391 -34.710 1.00 68.62 208 GLY A O 1
ATOM 1697 N N . TRP A 1 209 ? 25.487 4.741 -36.009 1.00 72.38 209 TRP A N 1
ATOM 1698 C CA . TRP A 1 209 ? 26.524 4.303 -35.069 1.00 72.38 209 TRP A CA 1
ATOM 1699 C C . TRP A 1 209 ? 27.592 5.358 -34.797 1.00 72.38 209 TRP A C 1
ATOM 1701 O O . TRP A 1 209 ? 27.980 5.528 -33.647 1.00 72.38 209 TRP A O 1
ATOM 1711 N N . GLU A 1 210 ? 28.040 6.112 -35.802 1.00 71.94 210 GLU A N 1
ATOM 1712 C CA . GLU A 1 210 ? 29.070 7.147 -35.609 1.00 71.94 210 GLU A CA 1
ATOM 1713 C C . GLU A 1 210 ? 28.595 8.276 -34.679 1.00 71.94 210 GLU A C 1
ATOM 1715 O O . GLU A 1 210 ? 29.362 8.803 -33.870 1.00 71.94 210 GLU A O 1
ATOM 1720 N N . ILE A 1 211 ? 27.306 8.619 -34.735 1.00 76.06 211 ILE A N 1
ATOM 1721 C CA . ILE A 1 211 ? 26.694 9.621 -33.851 1.00 76.06 211 ILE A CA 1
ATOM 1722 C C . ILE A 1 211 ? 26.519 9.043 -32.446 1.00 76.06 211 ILE A C 1
ATOM 1724 O O . ILE A 1 211 ? 26.873 9.689 -31.459 1.00 76.06 211 ILE A O 1
ATOM 1728 N N . PHE A 1 212 ? 26.036 7.803 -32.346 1.00 76.44 212 PHE A N 1
ATOM 1729 C CA . PHE A 1 212 ? 25.871 7.122 -31.064 1.00 76.44 212 PHE A CA 1
ATOM 1730 C C . PHE A 1 212 ? 27.214 6.884 -30.355 1.00 76.44 212 PHE A C 1
ATOM 1732 O O . PHE A 1 212 ? 27.317 7.068 -29.146 1.00 76.44 212 PHE A O 1
ATOM 1739 N N . LYS A 1 213 ? 28.274 6.562 -31.103 1.00 75.06 213 LYS A N 1
ATOM 1740 C CA . LYS A 1 213 ? 29.640 6.400 -30.596 1.00 75.06 213 LYS A CA 1
ATOM 1741 C C . LYS A 1 213 ? 30.204 7.710 -30.047 1.00 75.06 213 LYS A C 1
ATOM 1743 O O . LYS A 1 213 ? 30.742 7.715 -28.943 1.00 75.06 213 LYS A O 1
ATOM 1748 N N . LYS A 1 214 ? 30.014 8.829 -30.755 1.00 78.56 214 LYS A N 1
ATOM 1749 C CA . LYS A 1 214 ? 30.382 10.163 -30.244 1.00 78.56 214 LYS A CA 1
ATOM 1750 C C . LYS A 1 214 ? 29.666 10.487 -28.931 1.00 78.56 214 LYS A C 1
ATOM 1752 O O . LYS A 1 214 ? 30.264 11.083 -28.040 1.00 78.56 214 LYS A O 1
ATOM 1757 N N . GLU A 1 215 ? 28.410 10.070 -28.786 1.00 73.62 215 GLU A N 1
ATOM 1758 C CA . GLU A 1 215 ? 27.628 10.287 -27.564 1.00 73.62 215 GLU A CA 1
ATOM 1759 C C . GLU A 1 215 ? 27.998 9.317 -26.422 1.00 73.62 215 GLU A C 1
ATOM 1761 O O . GLU A 1 215 ? 27.898 9.681 -25.250 1.00 73.62 215 GLU A O 1
ATOM 1766 N N . LEU A 1 216 ? 28.487 8.112 -26.749 1.00 70.25 216 LEU A N 1
ATOM 1767 C CA . LEU A 1 216 ? 29.066 7.139 -25.807 1.00 70.25 216 LEU A CA 1
ATOM 1768 C C . LEU A 1 216 ? 30.440 7.571 -25.263 1.00 70.25 216 LEU A C 1
ATOM 1770 O O . LEU A 1 216 ? 30.825 7.184 -24.154 1.00 70.25 216 LEU A O 1
ATOM 1774 N N . GLU A 1 217 ? 31.211 8.330 -26.042 1.00 69.00 217 GLU A N 1
ATOM 1775 C CA . GLU A 1 217 ? 32.551 8.786 -25.662 1.00 69.00 217 GLU A CA 1
ATOM 1776 C C . GLU A 1 217 ? 32.523 9.992 -24.709 1.00 69.00 217 GLU A C 1
ATOM 1778 O O . GLU A 1 217 ? 33.419 10.098 -23.870 1.00 69.00 217 GLU A O 1
ATOM 1783 N N . LYS A 1 218 ? 31.464 10.816 -24.733 1.00 73.69 218 LYS A N 1
ATOM 1784 C CA . LYS A 1 218 ? 31.262 11.922 -23.777 1.00 73.69 218 LYS A CA 1
ATOM 1785 C C . LYS A 1 218 ? 31.187 11.414 -22.327 1.00 73.69 218 LYS A C 1
ATOM 1787 O O . LYS A 1 218 ? 30.576 10.382 -22.036 1.00 73.69 218 LYS A O 1
ATOM 1792 N N . GLU A 1 219 ? 31.844 12.119 -21.405 1.00 53.31 219 GLU A N 1
ATOM 1793 C CA . GLU A 1 219 ? 31.939 11.716 -19.995 1.00 53.31 219 GLU A CA 1
ATOM 1794 C C . GLU A 1 219 ? 30.579 11.729 -19.271 1.00 53.31 219 GLU A C 1
ATOM 1796 O O . GLU A 1 219 ? 29.743 12.602 -19.480 1.00 53.31 219 GLU A O 1
ATOM 1801 N N . ASN A 1 220 ? 30.387 10.734 -18.393 1.00 60.78 220 ASN A N 1
ATOM 1802 C CA . ASN A 1 220 ? 29.278 10.588 -17.439 1.00 60.78 220 ASN A CA 1
ATOM 1803 C C . ASN A 1 220 ? 27.837 10.630 -17.988 1.00 60.78 220 ASN A C 1
ATOM 1805 O O . ASN A 1 220 ? 26.924 11.147 -17.350 1.00 60.78 220 ASN A O 1
ATOM 1809 N N . ASN A 1 221 ? 27.593 9.963 -19.119 1.00 67.62 221 ASN A N 1
ATOM 1810 C CA . ASN A 1 221 ? 26.279 9.937 -19.771 1.00 67.62 221 ASN A CA 1
ATOM 1811 C C . ASN A 1 221 ? 25.446 8.659 -19.517 1.00 67.62 221 ASN A C 1
ATOM 1813 O O . ASN A 1 221 ? 24.548 8.341 -20.292 1.00 67.62 221 ASN A O 1
ATOM 1817 N N . ILE A 1 222 ? 25.715 7.878 -18.459 1.00 73.12 222 ILE A N 1
ATOM 1818 C CA . ILE A 1 222 ? 25.019 6.587 -18.239 1.00 73.12 222 ILE A CA 1
ATOM 1819 C C . ILE A 1 222 ? 23.503 6.786 -18.091 1.00 73.12 222 ILE A C 1
ATOM 1821 O O . ILE A 1 222 ? 22.722 5.995 -18.620 1.00 73.12 222 ILE A O 1
ATOM 1825 N N . GLU A 1 223 ? 23.074 7.825 -17.373 1.00 76.31 223 GLU A N 1
ATOM 1826 C CA . GLU A 1 223 ? 21.650 8.116 -17.174 1.00 76.31 223 GLU A CA 1
ATOM 1827 C C . GLU A 1 223 ? 20.980 8.608 -18.457 1.00 76.31 223 GLU A C 1
ATOM 1829 O O . GLU A 1 223 ? 19.904 8.122 -18.804 1.00 76.31 223 GLU A O 1
ATOM 1834 N N . PHE A 1 224 ? 21.652 9.469 -19.224 1.00 80.25 224 PHE A N 1
ATOM 1835 C CA . PHE A 1 224 ? 21.207 9.877 -20.557 1.00 80.25 224 PHE A CA 1
ATOM 1836 C C . PHE A 1 224 ? 21.050 8.683 -21.495 1.00 80.25 224 PHE A C 1
ATOM 1838 O O . PHE A 1 224 ? 20.005 8.525 -22.111 1.00 80.25 224 PHE A O 1
ATOM 1845 N N . LEU A 1 225 ? 22.053 7.803 -21.571 1.00 79.31 225 LEU A N 1
ATOM 1846 C CA . LEU A 1 225 ? 22.035 6.631 -22.446 1.00 79.31 225 LEU A CA 1
ATOM 1847 C C . LEU A 1 225 ? 20.933 5.648 -22.037 1.00 79.31 225 LEU A C 1
ATOM 1849 O O . LEU A 1 225 ? 20.281 5.056 -22.896 1.00 79.31 225 LEU A O 1
ATOM 1853 N N . LYS A 1 226 ? 20.673 5.503 -20.731 1.00 81.12 226 LYS A N 1
ATOM 1854 C CA . LYS A 1 226 ? 19.541 4.715 -20.219 1.00 81.12 226 LYS A CA 1
ATOM 1855 C C . LYS A 1 226 ? 18.203 5.315 -20.630 1.00 81.12 226 LYS A C 1
ATOM 1857 O O . LYS A 1 226 ? 17.321 4.570 -21.055 1.00 81.12 226 LYS A O 1
ATOM 1862 N N . LEU A 1 227 ? 18.045 6.631 -20.496 1.00 81.19 227 LEU A N 1
ATOM 1863 C CA . LEU A 1 227 ? 16.827 7.337 -20.895 1.00 81.19 227 LEU A CA 1
ATOM 1864 C C . LEU A 1 227 ? 16.623 7.284 -22.412 1.00 81.19 227 LEU A C 1
ATOM 1866 O O . LEU A 1 227 ? 15.515 7.000 -22.865 1.00 81.19 227 LEU A O 1
ATOM 1870 N N . LEU A 1 228 ? 17.694 7.451 -23.185 1.00 82.50 228 LEU A N 1
ATOM 1871 C CA . LEU A 1 228 ? 17.698 7.339 -24.638 1.00 82.50 228 LEU A CA 1
ATOM 1872 C C . LEU A 1 228 ? 17.260 5.937 -25.080 1.00 82.50 228 LEU A C 1
ATOM 1874 O O . LEU A 1 228 ? 16.287 5.807 -25.819 1.00 82.50 228 LEU A O 1
ATOM 1878 N N . ALA A 1 229 ? 17.890 4.883 -24.547 1.00 81.50 229 ALA A N 1
ATOM 1879 C CA . ALA A 1 229 ? 17.539 3.496 -24.858 1.00 81.50 229 ALA A CA 1
ATOM 1880 C C . ALA A 1 229 ? 16.113 3.114 -24.417 1.00 81.50 229 ALA A C 1
ATOM 1882 O O . ALA A 1 229 ? 15.521 2.180 -24.953 1.00 81.50 229 ALA A O 1
ATOM 1883 N N . MET A 1 230 ? 15.538 3.827 -23.442 1.00 81.00 230 MET A N 1
ATOM 1884 C CA . MET A 1 230 ? 14.167 3.606 -22.978 1.00 81.00 230 MET A CA 1
ATOM 1885 C C . MET A 1 230 ? 13.118 4.361 -23.811 1.00 81.00 230 MET A C 1
ATOM 1887 O O . MET A 1 230 ? 11.973 3.904 -23.890 1.00 81.00 230 MET A O 1
ATOM 1891 N N . ARG A 1 231 ? 13.484 5.502 -24.410 1.00 78.94 231 ARG A N 1
ATOM 1892 C CA . ARG A 1 231 ? 12.567 6.380 -25.152 1.00 78.94 231 ARG A CA 1
ATOM 1893 C C . ARG A 1 231 ? 12.589 6.135 -26.662 1.00 78.94 231 ARG A C 1
ATOM 1895 O O . ARG A 1 231 ? 11.514 6.067 -27.248 1.00 78.94 231 ARG A O 1
ATOM 1902 N N . MET A 1 232 ? 13.755 5.870 -27.256 1.00 77.81 232 MET A N 1
ATOM 1903 C CA . MET A 1 232 ? 13.901 5.551 -28.689 1.00 77.81 232 MET A CA 1
ATOM 1904 C C . MET A 1 232 ? 12.922 4.466 -29.199 1.00 77.81 232 MET A C 1
ATOM 1906 O O . MET A 1 232 ? 12.266 4.694 -30.213 1.00 77.81 232 MET A O 1
ATOM 1910 N N . PRO A 1 233 ? 12.699 3.335 -28.490 1.00 74.31 233 PRO A N 1
ATOM 1911 C CA . PRO A 1 233 ? 11.738 2.305 -28.916 1.00 74.31 233 PRO A CA 1
ATOM 1912 C C . PRO A 1 233 ? 10.264 2.739 -28.928 1.00 74.31 233 PRO A C 1
ATOM 1914 O O . PRO A 1 233 ? 9.424 2.068 -29.530 1.00 74.31 233 PRO A O 1
ATOM 1917 N N . LYS A 1 234 ? 9.911 3.794 -28.182 1.00 71.31 234 LYS A N 1
ATOM 1918 C CA . LYS A 1 234 ? 8.523 4.262 -28.036 1.00 71.31 234 LYS A CA 1
ATOM 1919 C C . LYS A 1 234 ? 8.137 5.239 -29.139 1.00 71.31 234 LYS A C 1
ATOM 1921 O O . LYS A 1 234 ? 7.035 5.146 -29.655 1.00 71.31 234 LYS A O 1
ATOM 1926 N N . GLU A 1 235 ? 9.076 6.083 -29.547 1.00 66.31 235 GLU A N 1
ATOM 1927 C CA . GLU A 1 235 ? 8.921 7.101 -30.599 1.00 66.31 235 GLU A CA 1
ATOM 1928 C C . GLU A 1 235 ? 8.725 6.489 -32.000 1.00 66.31 235 GLU A C 1
ATOM 1930 O O . GLU A 1 235 ? 8.289 7.165 -32.934 1.00 66.31 235 GLU A O 1
ATOM 1935 N N . ARG A 1 236 ? 9.027 5.191 -32.148 1.00 58.94 236 ARG A N 1
ATOM 1936 C CA . ARG A 1 236 ? 8.699 4.387 -33.331 1.00 58.94 236 ARG A CA 1
ATOM 1937 C C . ARG A 1 236 ? 7.208 4.032 -33.413 1.00 58.94 236 ARG A C 1
ATOM 1939 O O . ARG A 1 236 ? 6.693 3.921 -34.513 1.00 58.94 236 ARG A O 1
ATOM 1946 N N . ARG A 1 237 ? 6.524 3.859 -32.273 1.00 52.50 237 ARG A N 1
ATOM 1947 C CA . ARG A 1 237 ? 5.122 3.397 -32.223 1.00 52.50 237 ARG A CA 1
ATOM 1948 C C . ARG A 1 237 ? 4.094 4.488 -32.498 1.00 52.50 237 ARG A C 1
ATOM 1950 O O . ARG A 1 237 ? 2.941 4.157 -32.695 1.00 52.50 237 ARG A O 1
ATOM 1957 N N . GLU A 1 238 ? 4.473 5.765 -32.467 1.00 46.75 238 GLU A N 1
ATOM 1958 C CA . GLU A 1 238 ? 3.521 6.861 -32.723 1.00 46.75 238 GLU A CA 1
ATOM 1959 C C . GLU A 1 238 ? 3.125 6.995 -34.204 1.00 46.75 238 GLU A C 1
ATOM 1961 O O . GLU A 1 238 ? 2.225 7.767 -34.515 1.00 46.75 238 GLU A O 1
ATOM 1966 N N . ASN A 1 239 ? 3.759 6.233 -35.101 1.00 44.03 239 ASN A N 1
ATOM 1967 C CA . ASN A 1 239 ? 3.460 6.221 -36.535 1.00 44.03 239 ASN A CA 1
ATOM 1968 C C . ASN A 1 239 ? 2.825 4.899 -37.031 1.00 44.03 239 ASN A C 1
ATOM 1970 O O . ASN A 1 239 ? 2.684 4.746 -38.243 1.00 44.03 239 ASN A O 1
ATOM 1974 N N . ASP A 1 240 ? 2.462 3.974 -36.130 1.00 34.25 240 ASP A N 1
ATOM 1975 C CA . ASP A 1 240 ? 1.693 2.746 -36.425 1.00 34.25 240 ASP A CA 1
ATOM 1976 C C . ASP A 1 240 ? 0.244 2.888 -35.920 1.00 34.25 240 ASP A C 1
ATOM 1978 O O . ASP A 1 240 ? -0.679 2.383 -36.601 1.00 34.25 240 ASP A O 1
#

Foldseek 3Di:
DDDDDDDCVQLPFDFKDWDVVPWFWDKDWDWDQDPVVRGTHDIDIDTDPPTGIDIPPGDPVSVVSLCVFGDDDVVVVHRHDDDPDPVVPDPPDDDPPDPPVPPPPPPDPPDPDPPDPDPVNVVVVVVVVVVVVVVVVVVVLVVVLVVVCVVCVVLQLLPALVLLVVLLVLLVPPVPCSLVVNVCSLVVPPPPPPDPVNVSSVVNCVRPVVVVNVVSPDPDCSVSSNVNSVCSNVVSPVVD

Organism: NCBI:txid471858

pLDDT: mean 76.11, std 15.02, range [34.25, 94.5]

Radius of gyration: 32.3 Å; chains: 1; bounding box: 66×56×75 Å

Sequence (240 aa):
MPTLLPTQENLKLQQGRIDWEKSQIKTRKFSPFNFKRQCRENARLLIDKGSVIAINNASSDDITTLKNGLGGYLSEGYGEVLINPSFLFKQERFSLSKVTQDNQNDSQSSHIDATQQTKQEQNLLSFIQAKAETQSSVLTLGEKVSEFISKHKELFQDVSNSQWGEIRMYLQCHKDEYKQKIHDYVRRNNKNAKTHKDDVLKKQWEDGWEIFKKELEKENNIEFLKLLAMRMPKERREND